Protein AF-A0A165XML0-F1 (afdb_monomer_lite)

Structure (mmCIF, N/CA/C/O backbone):
data_AF-A0A165XML0-F1
#
_entry.id   AF-A0A165XML0-F1
#
loop_
_atom_site.group_PDB
_atom_site.id
_atom_site.type_symbol
_atom_site.label_atom_id
_atom_site.label_alt_id
_atom_site.label_comp_id
_atom_site.label_asym_id
_atom_site.label_entity_id
_atom_site.label_seq_id
_atom_site.pdbx_PDB_ins_code
_atom_site.Cartn_x
_atom_site.Cartn_y
_atom_site.Cartn_z
_atom_site.occupancy
_atom_site.B_iso_or_equiv
_atom_site.auth_seq_id
_atom_site.auth_comp_id
_atom_site.auth_asym_id
_atom_site.auth_atom_id
_atom_site.pdbx_PDB_model_num
ATOM 1 N N . MET A 1 1 ? -31.083 20.680 65.113 1.00 53.28 1 MET A N 1
ATOM 2 C CA . MET A 1 1 ? -29.969 21.494 65.640 1.00 53.28 1 MET A CA 1
ATOM 3 C C . MET A 1 1 ? -28.691 20.988 64.994 1.00 53.28 1 MET A C 1
ATOM 5 O O . MET A 1 1 ? -28.499 19.780 65.003 1.00 53.28 1 MET A O 1
ATOM 9 N N . ASN A 1 2 ? -27.906 21.920 64.437 1.00 48.91 2 ASN A N 1
ATOM 10 C CA . ASN A 1 2 ? -26.605 21.783 63.751 1.00 48.91 2 ASN A CA 1
ATOM 11 C C . ASN A 1 2 ? -26.712 21.122 62.356 1.00 48.91 2 ASN A C 1
ATOM 13 O O . ASN A 1 2 ? -27.006 19.941 62.267 1.00 48.91 2 ASN A O 1
ATOM 17 N N . GLY A 1 3 ? -26.572 21.792 61.207 1.00 51.50 3 GLY A N 1
ATOM 18 C CA . GLY A 1 3 ? -25.900 23.055 60.895 1.00 51.50 3 GLY A CA 1
ATOM 19 C C . GLY A 1 3 ? -24.412 22.808 60.660 1.00 51.50 3 GLY A C 1
A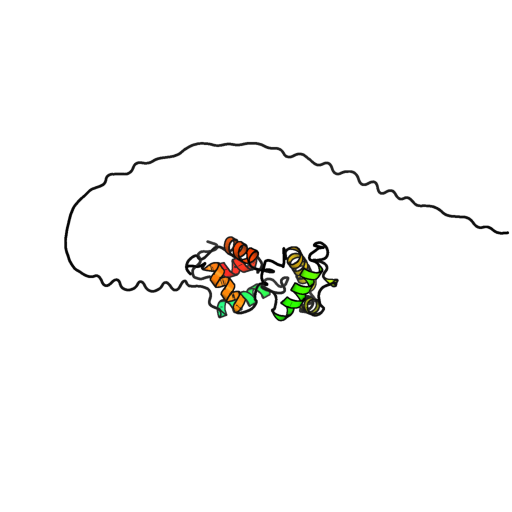TOM 20 O O . GLY A 1 3 ? -23.718 22.595 61.644 1.00 51.50 3 GLY A O 1
ATOM 21 N N . ILE A 1 4 ? -23.972 22.805 59.395 1.00 57.28 4 ILE A N 1
ATOM 22 C CA . ILE A 1 4 ? -22.659 23.270 58.911 1.00 57.28 4 ILE A CA 1
ATOM 23 C C . ILE A 1 4 ? -22.785 23.533 57.402 1.00 57.28 4 ILE A C 1
ATOM 25 O O . ILE A 1 4 ? -23.250 22.697 56.628 1.00 57.28 4 ILE A O 1
ATOM 29 N N . GLU A 1 5 ? -22.410 24.756 57.059 1.00 56.72 5 GLU A N 1
ATOM 30 C CA . GLU A 1 5 ? -22.357 25.397 55.754 1.00 56.72 5 GLU A CA 1
ATOM 31 C C . GLU A 1 5 ? -21.039 25.090 55.022 1.00 56.72 5 GLU A C 1
ATOM 33 O O . GLU A 1 5 ? -20.056 24.679 55.636 1.00 56.72 5 GLU A O 1
ATOM 38 N N . GLY A 1 6 ? -21.000 25.431 53.730 1.00 41.75 6 GLY A N 1
ATOM 39 C CA . GLY A 1 6 ? -19.778 25.894 53.067 1.00 41.75 6 GLY A CA 1
ATOM 40 C C . GLY A 1 6 ? -19.126 24.898 52.110 1.00 41.75 6 GLY A C 1
ATOM 41 O O . GLY A 1 6 ? -18.499 23.933 52.520 1.00 41.75 6 GLY A O 1
ATOM 42 N N . SER A 1 7 ? -19.151 25.181 50.810 1.00 58.00 7 SER A N 1
ATOM 43 C CA . SER A 1 7 ? -18.200 26.137 50.231 1.00 58.00 7 SER A CA 1
ATOM 44 C C . SER A 1 7 ? -18.293 26.074 48.707 1.00 58.00 7 SER A C 1
ATOM 46 O O . SER A 1 7 ? -18.013 25.047 48.090 1.00 58.00 7 SER A O 1
ATOM 48 N N . ALA A 1 8 ? -18.727 27.184 48.119 1.00 51.16 8 ALA A N 1
ATOM 49 C CA . ALA A 1 8 ? -18.668 27.453 46.695 1.00 51.16 8 ALA A CA 1
ATOM 50 C C . ALA A 1 8 ? -17.339 28.153 46.381 1.00 51.16 8 ALA A C 1
ATOM 52 O O . ALA A 1 8 ? -16.925 29.044 47.121 1.00 51.16 8 ALA A O 1
ATOM 53 N N . GLY A 1 9 ? -16.706 27.769 45.277 1.00 48.53 9 GLY A N 1
ATOM 54 C CA . GLY A 1 9 ? -15.542 28.453 44.723 1.00 48.53 9 GLY A CA 1
ATOM 55 C C . GLY A 1 9 ? -14.705 27.498 43.881 1.00 48.53 9 GLY A C 1
ATOM 56 O O . GLY A 1 9 ? -14.075 26.603 44.428 1.00 48.53 9 GLY A O 1
ATOM 57 N N . ASP A 1 10 ? -14.753 27.622 42.557 1.00 48.91 10 ASP A N 1
ATOM 58 C CA . ASP A 1 10 ? -13.766 28.443 41.846 1.00 48.91 10 ASP A CA 1
ATOM 59 C C . ASP A 1 10 ? -14.092 28.448 40.341 1.00 48.91 10 ASP A C 1
ATOM 61 O O . ASP A 1 10 ? -13.829 27.490 39.610 1.00 48.91 10 ASP A O 1
ATOM 65 N N . ASP A 1 11 ? -14.691 29.544 39.876 1.00 52.25 11 ASP A N 1
ATOM 66 C CA . ASP A 1 11 ? -14.912 29.832 38.459 1.00 52.25 11 ASP A CA 1
ATOM 67 C C . ASP A 1 11 ? -13.626 30.421 37.862 1.00 52.25 11 ASP A C 1
ATOM 69 O O . ASP A 1 11 ? -13.481 31.632 37.689 1.00 52.25 11 ASP A O 1
ATOM 73 N N . SER A 1 12 ? -12.663 29.562 37.526 1.00 61.44 12 SER A N 1
ATOM 74 C CA . SER A 1 12 ? -11.484 29.977 36.755 1.00 61.44 12 SER A CA 1
ATOM 75 C C . SER A 1 12 ? -11.800 30.018 35.258 1.00 61.44 12 SER A C 1
ATOM 77 O O . SER A 1 12 ? -11.530 29.102 34.482 1.00 61.44 12 SER A O 1
ATOM 79 N N . ASN A 1 13 ? -12.390 31.148 34.880 1.00 46.78 13 ASN A N 1
ATOM 80 C CA . ASN A 1 13 ? -12.624 31.636 33.529 1.00 46.78 13 ASN A CA 1
ATOM 81 C C . ASN A 1 13 ? -11.290 31.801 32.762 1.00 46.78 13 ASN A C 1
ATOM 83 O O . ASN A 1 13 ? -10.574 32.788 32.934 1.00 46.78 13 ASN A O 1
ATOM 87 N N . THR A 1 14 ? -10.933 30.828 31.916 1.00 60.59 14 THR A N 1
ATOM 88 C CA . THR A 1 14 ? -9.766 30.929 31.020 1.00 60.59 14 THR A CA 1
ATOM 89 C C . THR A 1 14 ? -10.160 31.679 29.751 1.00 60.59 14 THR A C 1
ATOM 91 O O . THR A 1 14 ? -10.664 31.113 28.784 1.00 60.59 14 THR A O 1
ATOM 94 N N . ASN A 1 15 ? -9.914 32.983 29.784 1.00 54.94 15 ASN A N 1
ATOM 95 C CA . ASN A 1 15 ? -9.991 33.902 28.659 1.00 54.94 15 ASN A CA 1
ATOM 96 C C . ASN A 1 15 ? -8.803 33.643 27.706 1.00 54.94 15 ASN A C 1
ATOM 98 O O . ASN A 1 15 ? -7.670 34.006 28.024 1.00 54.94 15 ASN A O 1
ATOM 102 N N . MET A 1 16 ? -9.030 32.989 26.560 1.00 55.66 16 MET A N 1
ATOM 103 C CA . MET A 1 16 ? -8.032 32.892 25.484 1.00 55.66 16 MET A CA 1
ATOM 104 C C . MET A 1 16 ? -8.286 33.993 24.440 1.00 55.66 16 MET A C 1
ATOM 106 O O . MET A 1 16 ? -9.407 34.096 23.939 1.00 55.66 16 MET A O 1
ATOM 110 N N . PRO A 1 17 ? -7.276 34.809 24.088 1.00 64.25 17 PRO A N 1
ATOM 111 C CA . PRO A 1 17 ? -7.430 35.866 23.098 1.00 64.25 17 PRO A CA 1
ATOM 112 C C . PRO A 1 17 ? -7.610 35.301 21.684 1.00 64.25 17 PRO A C 1
ATOM 114 O O . PRO A 1 17 ? -6.903 34.387 21.255 1.00 64.25 17 PRO A O 1
ATOM 117 N N . ALA A 1 18 ? -8.561 35.894 20.962 1.00 53.34 18 ALA A N 1
ATOM 118 C CA . ALA A 1 18 ? -8.815 35.676 19.547 1.00 53.34 18 ALA A CA 1
ATOM 119 C C . ALA A 1 18 ? -7.557 35.979 18.717 1.00 53.34 18 ALA A C 1
ATOM 121 O O . ALA A 1 18 ? -7.068 37.107 18.694 1.00 53.34 18 ALA A O 1
ATOM 122 N N . MET A 1 19 ? -7.043 34.962 18.026 1.00 61.16 19 MET A N 1
ATOM 123 C CA . MET A 1 19 ? -6.011 35.129 17.008 1.00 61.16 19 MET A CA 1
ATOM 124 C C . MET A 1 19 ? -6.672 35.670 15.740 1.00 61.16 19 MET A C 1
ATOM 126 O O . MET A 1 19 ? -7.482 34.996 15.108 1.00 61.16 19 MET A O 1
ATOM 130 N N . GLN A 1 20 ? -6.334 36.917 15.427 1.00 55.84 20 GLN A N 1
ATOM 131 C CA . GLN A 1 20 ? -6.665 37.627 14.198 1.00 55.84 20 GLN A CA 1
ATOM 132 C C . GLN A 1 20 ? -6.147 36.886 12.958 1.00 55.84 20 GLN A C 1
ATOM 134 O O . GLN A 1 20 ? -4.969 36.539 12.878 1.00 55.84 20 GLN A O 1
ATOM 139 N N . GLU A 1 21 ? -7.029 36.710 11.975 1.00 49.22 21 GLU A N 1
ATOM 140 C CA . GLU A 1 21 ? -6.676 36.395 10.590 1.00 49.22 21 GLU A CA 1
ATOM 141 C C . GLU A 1 21 ? -6.077 37.627 9.889 1.00 49.22 21 GLU A C 1
ATOM 143 O O . GLU A 1 21 ? -6.667 38.710 9.951 1.00 49.22 21 GLU A O 1
ATOM 148 N N . PRO A 1 22 ? -4.972 37.471 9.143 1.00 61.00 22 PRO A N 1
ATOM 149 C CA . PRO A 1 22 ? -4.644 38.368 8.046 1.00 61.00 22 PRO A CA 1
ATOM 150 C C . PRO A 1 22 ? -5.032 37.765 6.684 1.00 61.00 22 PRO A C 1
ATOM 152 O O . PRO A 1 22 ? -4.455 36.792 6.206 1.00 61.00 22 PRO A O 1
ATOM 155 N N . VAL A 1 23 ? -6.059 38.401 6.119 1.00 61.31 23 VAL A N 1
ATOM 156 C CA . VAL A 1 23 ? -6.358 38.760 4.718 1.00 61.31 23 VAL A CA 1
ATOM 157 C C . VAL A 1 23 ? -5.424 38.219 3.606 1.00 61.31 23 VAL A C 1
ATOM 159 O O . VAL A 1 23 ? -4.208 38.389 3.688 1.00 61.31 23 VAL A O 1
ATOM 162 N N . PRO A 1 24 ? -5.986 37.688 2.497 1.00 56.41 24 PRO A N 1
ATOM 163 C CA . PRO A 1 24 ? -5.246 37.364 1.276 1.00 56.41 24 PRO A CA 1
ATOM 164 C C . PRO A 1 24 ? -4.934 38.619 0.439 1.00 56.41 24 PRO A C 1
ATOM 166 O O . PRO A 1 24 ? -5.836 39.394 0.125 1.00 56.41 24 PRO A O 1
ATOM 169 N N . SER A 1 25 ? -3.674 38.777 0.021 1.00 55.94 25 SER A N 1
ATOM 170 C CA . SER A 1 25 ? -3.281 39.736 -1.021 1.00 55.94 25 SER A CA 1
ATOM 171 C C . SER A 1 25 ? -3.225 39.031 -2.373 1.00 55.94 25 SER A C 1
ATOM 173 O O . SER A 1 25 ? -2.537 38.022 -2.532 1.00 55.94 25 SER A O 1
ATOM 175 N N . ALA A 1 26 ? -3.989 39.571 -3.317 1.00 52.47 26 ALA A N 1
ATOM 176 C CA . ALA A 1 26 ? -3.952 39.261 -4.734 1.00 52.47 26 ALA A CA 1
ATOM 177 C C . ALA A 1 26 ? -3.059 40.287 -5.436 1.00 52.47 26 ALA A C 1
ATOM 179 O O . ALA A 1 26 ? -3.273 41.470 -5.220 1.00 52.47 26 ALA A O 1
ATOM 180 N N . ASP A 1 27 ? -2.143 39.813 -6.277 1.00 58.84 27 ASP A N 1
ATOM 181 C CA . ASP A 1 27 ? -1.498 40.525 -7.389 1.00 58.84 27 ASP A CA 1
ATOM 182 C C . ASP A 1 27 ? -1.129 39.399 -8.379 1.00 58.84 27 ASP A C 1
ATOM 184 O O . ASP A 1 27 ? -0.438 38.447 -8.017 1.00 58.84 27 ASP A O 1
ATOM 188 N N . ASP A 1 28 ? -1.862 39.199 -9.473 1.00 44.62 28 ASP A N 1
ATOM 189 C CA . ASP A 1 28 ? -1.795 39.948 -10.735 1.00 44.62 28 ASP A CA 1
ATOM 190 C C . ASP A 1 28 ? -0.380 39.980 -11.327 1.00 44.62 28 ASP A C 1
ATOM 192 O O . ASP A 1 28 ? 0.431 40.829 -10.987 1.00 44.62 28 ASP A O 1
ATOM 196 N N . GLU A 1 29 ? -0.098 39.061 -12.256 1.00 52.22 29 GLU A N 1
ATOM 197 C CA . GLU A 1 29 ? 0.669 39.443 -13.440 1.00 52.22 29 GLU A CA 1
ATOM 198 C C .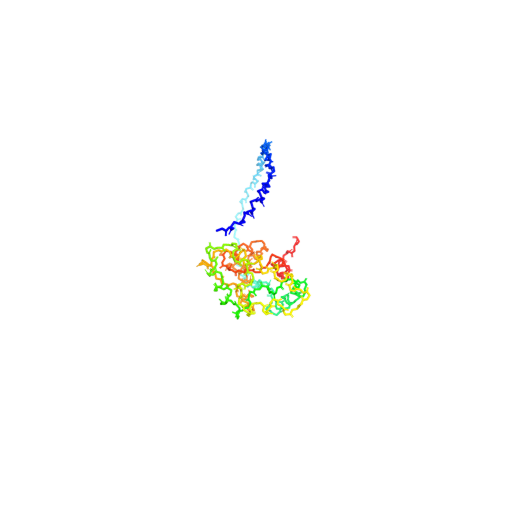 GLU A 1 29 ? 0.305 38.546 -14.626 1.00 52.22 29 GLU A C 1
ATOM 200 O O . GLU A 1 29 ? 0.636 37.361 -14.722 1.00 52.22 29 GLU A O 1
ATOM 205 N N . THR A 1 30 ? -0.445 39.158 -15.534 1.00 48.47 30 THR A N 1
ATOM 206 C CA . THR A 1 30 ? -0.752 38.666 -16.868 1.00 48.47 30 THR A CA 1
ATOM 207 C C . THR A 1 30 ? 0.417 39.020 -17.782 1.00 48.47 30 THR A C 1
ATOM 209 O O . THR A 1 30 ? 0.665 40.199 -18.016 1.00 48.47 30 THR A O 1
ATOM 212 N N . VAL A 1 31 ? 1.086 38.027 -18.376 1.00 52.47 31 VAL A N 1
ATOM 213 C CA . VAL A 1 31 ? 1.980 38.252 -19.525 1.00 52.47 31 VAL A CA 1
ATOM 214 C C . VAL A 1 31 ? 1.508 37.411 -20.711 1.00 52.47 31 VAL A C 1
ATOM 216 O O . VAL A 1 31 ? 1.655 36.192 -20.763 1.00 52.47 31 VAL A O 1
ATOM 219 N N . LEU A 1 32 ? 0.885 38.125 -21.649 1.00 49.38 32 LEU A N 1
ATOM 220 C CA . LEU A 1 32 ? 0.674 37.768 -23.053 1.00 49.38 32 LEU A CA 1
ATOM 221 C C . LEU A 1 32 ? 2.015 37.755 -23.819 1.00 49.38 32 LEU A C 1
ATOM 223 O O . LEU A 1 32 ? 3.004 38.278 -23.319 1.00 49.38 32 LEU A O 1
ATOM 227 N N . VAL A 1 33 ? 1.966 37.321 -25.092 1.00 45.53 33 VAL A N 1
ATOM 228 C CA . VAL A 1 33 ? 2.984 37.472 -26.171 1.00 45.53 33 VAL A CA 1
ATOM 229 C C . VAL A 1 33 ? 3.910 36.244 -26.311 1.00 45.53 33 VAL A C 1
ATOM 231 O O . VAL A 1 33 ? 4.555 35.844 -25.359 1.00 45.53 33 VAL A O 1
ATOM 234 N N . ALA A 1 34 ? 4.077 35.563 -27.450 1.00 47.16 34 ALA A N 1
ATOM 235 C CA . ALA A 1 34 ? 3.547 35.665 -28.809 1.00 47.16 34 ALA A CA 1
ATOM 236 C C . ALA A 1 34 ? 3.677 34.294 -29.503 1.00 47.16 34 ALA A C 1
ATOM 238 O O . ALA A 1 34 ? 4.600 33.524 -29.238 1.00 47.16 34 ALA A O 1
ATOM 239 N N . ALA A 1 35 ? 2.770 34.030 -30.443 1.00 51.56 35 ALA A N 1
ATOM 240 C CA . ALA A 1 35 ? 2.891 32.952 -31.409 1.00 51.56 35 ALA A CA 1
ATOM 241 C C . ALA A 1 35 ? 3.982 33.284 -32.440 1.00 51.56 35 ALA A C 1
ATOM 243 O O . ALA A 1 35 ? 3.908 34.313 -33.112 1.00 51.56 35 ALA A O 1
ATOM 244 N N . HIS A 1 36 ? 4.950 32.386 -32.609 1.00 50.16 36 HIS A N 1
ATOM 245 C CA . HIS A 1 36 ? 5.829 32.377 -33.773 1.00 50.16 36 HIS A CA 1
ATOM 246 C C . HIS A 1 36 ? 5.433 31.233 -34.706 1.00 50.16 36 HIS A C 1
ATOM 248 O O . HIS A 1 36 ? 5.774 30.072 -34.501 1.00 50.16 36 HIS A O 1
ATOM 254 N N . THR A 1 37 ? 4.687 31.598 -35.744 1.00 51.22 37 THR A N 1
ATOM 255 C CA . THR A 1 37 ? 4.523 30.843 -36.986 1.00 51.22 37 THR A CA 1
ATOM 256 C C . THR A 1 37 ? 5.814 30.936 -37.794 1.00 51.22 37 THR A C 1
ATOM 258 O O . THR A 1 37 ? 6.237 32.038 -38.146 1.00 51.22 37 THR A O 1
ATOM 261 N N . THR A 1 38 ? 6.407 29.797 -38.142 1.00 54.25 38 THR A N 1
ATOM 262 C CA . THR A 1 38 ? 7.458 29.705 -39.166 1.00 54.25 38 THR A CA 1
ATOM 263 C C . THR A 1 38 ? 6.990 28.820 -40.328 1.00 54.25 38 THR A C 1
ATOM 265 O O . THR A 1 38 ? 6.287 27.833 -40.104 1.00 54.25 38 THR A O 1
ATOM 268 N N . PRO A 1 39 ? 7.316 29.202 -41.577 1.00 63.34 39 PRO A N 1
ATOM 269 C CA . PRO A 1 39 ? 6.680 28.687 -42.784 1.00 63.34 39 PRO A CA 1
ATOM 270 C C . PRO A 1 39 ? 7.210 27.325 -43.243 1.00 63.34 39 PRO A C 1
ATOM 272 O O . PRO A 1 39 ? 8.409 27.055 -43.237 1.00 63.34 39 PRO A O 1
ATOM 275 N N . THR A 1 40 ? 6.271 26.520 -43.735 1.00 53.53 40 THR A N 1
ATOM 276 C CA . THR A 1 40 ? 6.438 25.293 -44.518 1.00 53.53 40 THR A CA 1
ATOM 277 C C . THR A 1 40 ? 7.215 25.543 -45.819 1.00 53.53 40 THR A C 1
ATOM 279 O O . THR A 1 40 ? 6.737 26.313 -46.656 1.00 53.53 40 THR A O 1
ATOM 282 N N . PRO A 1 41 ? 8.343 24.858 -46.077 1.00 63.28 41 PRO A N 1
ATOM 283 C CA . PRO A 1 41 ? 8.894 24.780 -47.420 1.00 63.28 41 PRO A CA 1
ATOM 284 C C . PRO A 1 41 ? 8.299 23.608 -48.221 1.00 63.28 41 PRO A C 1
ATOM 286 O O . PRO A 1 41 ? 8.366 22.445 -47.836 1.00 63.28 41 PRO A O 1
ATOM 289 N N . ALA A 1 42 ? 7.702 24.006 -49.344 1.00 53.25 42 ALA A N 1
ATOM 290 C CA . ALA A 1 42 ? 7.592 23.367 -50.654 1.00 53.25 42 ALA A CA 1
ATOM 291 C C . ALA A 1 42 ? 7.722 21.834 -50.785 1.00 53.25 42 ALA A C 1
ATOM 293 O O . ALA A 1 42 ? 8.794 21.239 -50.713 1.00 53.25 42 ALA A O 1
ATOM 294 N N . ILE A 1 43 ? 6.589 21.263 -51.188 1.00 50.09 43 ILE A N 1
ATOM 295 C CA . ILE A 1 43 ? 6.412 19.993 -51.891 1.00 50.09 43 ILE A CA 1
ATOM 296 C C . ILE A 1 43 ? 7.272 19.967 -53.170 1.00 50.09 43 ILE A C 1
ATOM 298 O O . ILE A 1 43 ? 7.094 20.812 -54.047 1.00 50.09 43 ILE A O 1
ATOM 302 N N . GLN A 1 44 ? 8.137 18.959 -53.317 1.00 57.31 44 GLN A N 1
ATOM 303 C CA . GLN A 1 44 ? 8.615 18.507 -54.626 1.00 57.31 44 GLN A CA 1
ATOM 304 C C . GLN A 1 44 ? 8.036 17.125 -54.927 1.00 57.31 44 GLN A C 1
ATOM 306 O O . GLN A 1 44 ? 8.272 16.151 -54.215 1.00 57.31 44 GLN A O 1
ATOM 311 N N . VAL A 1 45 ? 7.248 17.081 -55.998 1.00 52.41 45 VAL A N 1
ATOM 312 C CA . VAL A 1 45 ? 6.721 15.877 -56.636 1.00 52.41 45 VAL A CA 1
ATOM 313 C C . VAL A 1 45 ? 7.772 15.370 -57.619 1.00 52.41 45 VAL A C 1
ATOM 315 O O . VAL A 1 45 ? 8.099 16.074 -58.572 1.00 52.41 45 VAL A O 1
ATOM 318 N N . VAL A 1 46 ? 8.247 14.138 -57.434 1.00 57.97 46 VAL A N 1
ATOM 319 C CA . VAL A 1 46 ? 8.869 13.336 -58.497 1.00 57.97 46 VAL A CA 1
ATOM 320 C C . VAL A 1 46 ? 8.273 11.926 -58.433 1.00 57.97 46 VAL A C 1
ATOM 322 O O . VAL A 1 46 ? 8.281 11.277 -57.390 1.00 57.97 46 VAL A O 1
ATOM 325 N N . ALA A 1 47 ? 7.692 11.500 -59.552 1.00 53.81 47 ALA A N 1
ATOM 326 C CA . ALA A 1 47 ? 7.113 10.180 -59.816 1.00 53.81 47 ALA A CA 1
ATOM 327 C C . ALA A 1 47 ? 8.175 9.246 -60.478 1.00 53.81 47 ALA A C 1
ATOM 329 O O . ALA A 1 47 ? 9.300 9.689 -60.687 1.00 53.81 47 ALA A O 1
ATOM 330 N N . PRO A 1 48 ? 7.853 8.029 -60.965 1.00 54.22 48 PRO A N 1
ATOM 331 C CA . PRO A 1 48 ? 7.471 6.839 -60.202 1.00 54.22 48 PRO A CA 1
ATOM 332 C C . PRO A 1 48 ? 8.248 5.548 -60.630 1.00 54.22 48 PRO A C 1
ATOM 334 O O . PRO A 1 48 ? 8.932 5.523 -61.645 1.00 54.22 48 PRO A O 1
ATOM 337 N N . ILE A 1 49 ? 8.010 4.452 -59.888 1.00 53.69 49 ILE A N 1
ATOM 338 C CA . ILE A 1 49 ? 8.163 3.005 -60.217 1.00 53.69 49 ILE A CA 1
ATOM 339 C C . ILE A 1 49 ? 9.577 2.396 -60.352 1.00 53.69 49 ILE A C 1
ATOM 341 O O . ILE A 1 49 ? 10.230 2.495 -61.384 1.00 53.69 49 ILE A O 1
ATOM 345 N N . ALA A 1 50 ? 9.914 1.539 -59.381 1.00 51.56 50 ALA A N 1
ATOM 346 C CA . ALA A 1 50 ? 10.608 0.269 -59.620 1.00 51.56 50 ALA A CA 1
ATOM 347 C C . ALA A 1 50 ? 9.937 -0.833 -58.766 1.00 51.56 50 ALA A C 1
ATOM 349 O O . ALA A 1 50 ? 9.625 -0.571 -57.600 1.00 51.56 50 ALA A O 1
ATOM 350 N N . PRO A 1 51 ? 9.651 -2.031 -59.312 1.00 54.84 51 PRO A N 1
ATOM 351 C CA . PRO A 1 51 ? 9.040 -3.117 -58.562 1.00 54.84 51 PRO A CA 1
ATOM 352 C C . PRO A 1 51 ? 10.087 -4.037 -57.922 1.00 54.84 51 PRO A C 1
ATOM 354 O O . PRO A 1 51 ? 11.158 -4.261 -58.474 1.00 54.84 51 PRO A O 1
ATOM 357 N N . ALA A 1 52 ? 9.651 -4.651 -56.822 1.00 51.47 52 ALA A N 1
ATOM 358 C CA . ALA A 1 52 ? 10.102 -5.936 -56.303 1.00 51.47 52 ALA A CA 1
ATOM 359 C C . ALA A 1 52 ? 11.551 -6.026 -55.812 1.00 51.47 52 ALA A C 1
ATOM 361 O O . ALA A 1 52 ? 12.411 -6.514 -56.525 1.00 51.47 52 ALA A O 1
ATOM 362 N N . GLU A 1 53 ? 11.737 -5.777 -54.516 1.00 49.88 53 GLU A N 1
ATOM 363 C CA . GLU A 1 53 ? 12.251 -6.823 -53.629 1.00 49.88 53 GLU A CA 1
ATOM 364 C C . GLU A 1 53 ? 11.421 -6.776 -52.346 1.00 49.88 53 GLU A C 1
ATOM 366 O O . GLU A 1 53 ? 11.366 -5.764 -51.644 1.00 49.88 53 GLU A O 1
ATOM 371 N N . ALA A 1 54 ? 10.683 -7.855 -52.086 1.00 54.78 54 ALA A N 1
ATOM 372 C CA . ALA A 1 54 ? 10.013 -8.068 -50.819 1.00 54.78 54 ALA A CA 1
ATOM 373 C C . ALA A 1 54 ? 11.097 -8.238 -49.751 1.00 54.78 54 ALA A C 1
ATOM 375 O O . ALA A 1 54 ? 11.508 -9.355 -49.444 1.00 54.78 54 ALA A O 1
ATOM 376 N N . SER A 1 55 ? 11.578 -7.117 -49.211 1.00 52.12 55 SER A N 1
ATOM 377 C CA . SER A 1 55 ? 12.269 -7.093 -47.931 1.00 52.12 55 SER A CA 1
ATOM 378 C C . SER A 1 55 ? 11.323 -7.734 -46.939 1.00 52.12 55 SER A C 1
ATOM 380 O O . SER A 1 55 ? 10.320 -7.138 -46.538 1.00 52.12 55 SER A O 1
ATOM 382 N N . ALA A 1 56 ? 11.614 -8.994 -46.624 1.00 52.84 56 ALA A N 1
ATOM 383 C CA . ALA A 1 56 ? 11.028 -9.697 -45.512 1.00 52.84 56 ALA A CA 1
ATOM 384 C C . ALA A 1 56 ? 11.119 -8.745 -44.324 1.00 52.84 56 ALA A C 1
ATOM 386 O O . ALA A 1 56 ? 12.210 -8.429 -43.847 1.00 52.84 56 ALA A O 1
ATOM 387 N N . VAL A 1 57 ? 9.966 -8.221 -43.915 1.00 49.47 57 VAL A N 1
ATOM 388 C CA . VAL A 1 57 ? 9.825 -7.512 -42.656 1.00 49.47 57 VAL A CA 1
ATOM 389 C C . VAL A 1 57 ? 10.116 -8.574 -41.616 1.00 49.47 57 VAL A C 1
ATOM 391 O O . VAL A 1 57 ? 9.245 -9.359 -41.245 1.00 49.47 57 VAL A O 1
ATOM 394 N N . THR A 1 58 ? 11.384 -8.674 -41.227 1.00 53.38 58 THR A N 1
ATOM 395 C CA . THR A 1 58 ? 11.797 -9.404 -40.042 1.00 53.38 58 THR A CA 1
ATOM 396 C C . THR A 1 58 ? 10.863 -8.907 -38.947 1.00 53.38 58 THR A C 1
ATOM 398 O O . THR A 1 58 ? 10.798 -7.688 -38.757 1.00 53.38 58 THR A O 1
ATOM 401 N N . PRO A 1 59 ? 10.074 -9.771 -38.284 1.00 49.19 59 PRO A N 1
ATOM 402 C CA . PRO A 1 59 ? 9.253 -9.318 -37.182 1.00 49.19 59 PRO A CA 1
ATOM 403 C C . PRO A 1 59 ? 10.212 -8.682 -36.186 1.00 49.19 59 PRO A C 1
ATOM 405 O O . PRO A 1 59 ? 11.069 -9.367 -35.624 1.00 49.19 59 PRO A O 1
ATOM 408 N N . THR A 1 60 ? 10.122 -7.353 -36.072 1.00 47.59 60 THR A N 1
ATOM 409 C CA . THR A 1 60 ? 10.795 -6.548 -35.065 1.00 47.59 60 THR A CA 1
ATOM 410 C C . THR A 1 60 ? 10.702 -7.339 -33.784 1.00 47.59 60 THR A C 1
ATOM 412 O O . THR A 1 60 ? 9.589 -7.617 -33.327 1.00 47.59 60 THR A O 1
ATOM 415 N N . ALA A 1 61 ? 11.860 -7.788 -33.292 1.00 47.06 61 ALA A N 1
ATOM 416 C CA . ALA A 1 61 ? 11.976 -8.506 -32.041 1.00 47.06 61 ALA A CA 1
ATOM 417 C C . ALA A 1 61 ? 11.034 -7.822 -31.058 1.00 47.06 61 ALA A C 1
ATOM 419 O O . ALA A 1 61 ? 11.164 -6.610 -30.859 1.00 47.06 61 ALA A O 1
ATOM 420 N N . MET A 1 62 ? 10.034 -8.564 -30.562 1.00 45.66 62 MET A N 1
ATOM 421 C CA . MET A 1 62 ? 9.158 -8.104 -29.493 1.00 45.66 62 MET A CA 1
ATOM 422 C C . MET A 1 62 ? 10.076 -7.425 -28.489 1.00 45.66 62 MET A C 1
ATOM 424 O O . MET A 1 62 ? 10.877 -8.103 -27.844 1.00 45.66 62 MET A O 1
ATOM 428 N N . GLN A 1 63 ? 10.017 -6.094 -28.410 1.00 51.03 63 GLN A N 1
ATOM 429 C CA . GLN A 1 63 ? 10.545 -5.394 -27.261 1.00 51.03 63 GLN A CA 1
ATOM 430 C C . GLN A 1 63 ? 9.660 -5.892 -26.135 1.00 51.03 63 GLN A C 1
ATOM 432 O O . GLN A 1 63 ? 8.550 -5.409 -25.930 1.00 51.03 63 GLN A O 1
ATOM 437 N N . VAL A 1 64 ? 10.098 -6.978 -25.502 1.00 56.88 64 VAL A N 1
ATOM 438 C CA . VAL A 1 64 ? 9.577 -7.402 -24.221 1.00 56.88 64 VAL A CA 1
ATOM 439 C C . VAL A 1 64 ? 9.791 -6.170 -23.369 1.00 56.88 64 VAL A C 1
ATOM 441 O O . VAL A 1 64 ? 10.939 -5.813 -23.121 1.00 56.88 64 VAL A O 1
ATOM 444 N N . ALA A 1 65 ? 8.713 -5.447 -23.064 1.00 65.25 65 ALA A N 1
ATOM 445 C CA . ALA A 1 65 ? 8.776 -4.292 -22.189 1.00 65.25 65 ALA A CA 1
ATOM 446 C C . ALA A 1 65 ? 9.442 -4.784 -20.904 1.00 65.25 65 ALA A C 1
ATOM 448 O O . ALA A 1 65 ? 8.863 -5.586 -20.165 1.00 65.25 65 ALA A O 1
ATOM 449 N N . LEU A 1 66 ? 10.718 -4.432 -20.737 1.00 84.38 66 LEU A N 1
ATOM 450 C CA . LEU A 1 66 ? 11.541 -4.960 -19.666 1.00 84.38 66 LEU A CA 1
ATOM 451 C C . LEU A 1 66 ? 11.029 -4.307 -18.388 1.00 84.38 66 LEU A C 1
ATOM 453 O O . LEU A 1 66 ? 11.222 -3.115 -18.151 1.00 84.38 66 LEU A O 1
ATOM 457 N N . VAL A 1 67 ? 10.332 -5.101 -17.588 1.00 88.06 67 VAL A N 1
ATOM 458 C CA . VAL A 1 67 ? 9.900 -4.734 -16.245 1.00 88.06 67 VAL A CA 1
ATOM 459 C C . VAL A 1 67 ? 10.659 -5.593 -15.254 1.00 88.06 67 VAL A C 1
ATOM 461 O O . VAL A 1 67 ? 11.085 -6.701 -15.582 1.00 88.06 67 VAL A O 1
ATOM 464 N N . LEU A 1 68 ? 10.812 -5.049 -14.049 1.00 90.62 68 LEU A N 1
ATOM 465 C CA . LEU A 1 68 ? 11.327 -5.747 -12.882 1.00 90.62 68 LEU A CA 1
ATOM 466 C C . LEU A 1 68 ? 10.717 -7.151 -12.793 1.00 90.62 68 LEU A C 1
ATOM 468 O O . LEU A 1 68 ? 9.497 -7.285 -12.835 1.00 90.62 68 LEU A O 1
ATOM 472 N N . LEU A 1 69 ? 11.542 -8.185 -12.669 1.00 93.50 69 LEU A N 1
ATOM 473 C CA . LEU A 1 69 ? 11.089 -9.558 -12.477 1.00 93.50 69 LEU A CA 1
ATOM 474 C C . LEU A 1 69 ? 10.505 -9.741 -11.067 1.00 93.50 69 LEU A C 1
ATOM 476 O O . LEU A 1 69 ? 10.815 -8.996 -10.136 1.00 93.50 69 LEU A O 1
ATOM 480 N N . LEU A 1 70 ? 9.690 -10.784 -10.871 1.00 94.62 70 LEU A N 1
ATOM 481 C CA . LEU A 1 70 ? 9.052 -11.056 -9.574 1.00 94.62 70 LEU A CA 1
ATOM 482 C C . LEU A 1 70 ? 10.071 -11.237 -8.433 1.00 94.62 70 LEU A C 1
ATOM 484 O O . LEU A 1 70 ? 9.852 -10.748 -7.326 1.00 94.62 70 LEU A O 1
ATOM 488 N N . GLU A 1 71 ? 11.193 -11.913 -8.684 1.00 96.31 71 GLU A N 1
ATOM 489 C CA . GLU A 1 71 ? 12.215 -12.112 -7.649 1.00 96.31 71 GLU A CA 1
ATOM 490 C C . GLU A 1 71 ? 12.945 -10.808 -7.303 1.00 96.31 71 GLU A C 1
ATOM 492 O O . GLU A 1 71 ? 13.182 -10.510 -6.131 1.00 96.31 71 GLU A O 1
ATOM 497 N N . GLU A 1 72 ? 13.209 -9.970 -8.305 1.00 95.69 72 GLU A N 1
ATOM 498 C CA . GLU A 1 72 ? 13.786 -8.639 -8.107 1.00 95.69 72 GLU A CA 1
ATOM 499 C C . GLU A 1 72 ? 12.820 -7.740 -7.321 1.00 95.69 72 GLU A C 1
ATOM 501 O O . GLU A 1 72 ? 13.236 -7.031 -6.407 1.00 95.69 72 GLU A O 1
ATOM 506 N N . HIS A 1 73 ? 11.512 -7.839 -7.583 1.00 96.19 73 HIS A N 1
ATOM 507 C CA . HIS A 1 73 ? 10.480 -7.174 -6.788 1.00 96.19 73 HIS A CA 1
ATOM 508 C C . HIS A 1 73 ? 10.496 -7.614 -5.319 1.00 96.19 73 HIS A C 1
ATOM 510 O O . HIS A 1 73 ? 10.456 -6.767 -4.424 1.00 96.19 73 HIS A O 1
ATOM 516 N N . ARG A 1 74 ? 10.593 -8.919 -5.044 1.00 97.00 74 ARG A N 1
ATOM 517 C CA . ARG A 1 74 ? 10.676 -9.437 -3.667 1.00 97.00 74 ARG A CA 1
ATOM 518 C C . ARG A 1 74 ? 11.936 -8.958 -2.958 1.00 97.00 74 ARG A C 1
ATOM 520 O O . ARG A 1 74 ? 11.883 -8.617 -1.775 1.00 97.00 74 ARG A O 1
ATOM 527 N N . GLN A 1 75 ? 13.070 -8.929 -3.655 1.00 97.25 75 GLN A N 1
ATOM 528 C CA . GLN A 1 75 ? 14.306 -8.386 -3.103 1.00 97.25 75 GLN A CA 1
ATOM 529 C C . GLN A 1 75 ? 14.171 -6.886 -2.818 1.00 97.25 75 GLN A C 1
ATOM 531 O O . GLN A 1 75 ? 14.513 -6.451 -1.720 1.00 97.25 75 GLN A O 1
ATOM 536 N N . LEU A 1 76 ? 13.592 -6.117 -3.743 1.00 96.69 76 LEU A N 1
ATOM 537 C CA . LEU A 1 76 ? 13.329 -4.690 -3.569 1.00 96.69 76 LEU A CA 1
ATOM 538 C C . LEU A 1 76 ? 12.428 -4.418 -2.363 1.00 96.69 76 LEU A C 1
ATOM 540 O O . LEU A 1 76 ? 12.742 -3.547 -1.559 1.00 96.69 76 LEU A O 1
ATOM 544 N N . MET A 1 77 ? 11.342 -5.178 -2.185 1.00 96.75 77 MET A N 1
ATOM 545 C CA . MET A 1 77 ? 10.471 -5.041 -1.012 1.00 96.75 77 MET A CA 1
ATOM 546 C C . MET A 1 77 ? 11.225 -5.278 0.297 1.00 96.75 77 MET A C 1
ATOM 548 O O . MET A 1 77 ? 11.045 -4.518 1.247 1.00 96.75 77 MET A O 1
ATOM 552 N N . ARG A 1 78 ? 12.064 -6.321 0.353 1.00 96.38 78 ARG A N 1
ATOM 553 C CA . ARG A 1 78 ? 12.865 -6.639 1.543 1.00 96.38 78 ARG A CA 1
ATOM 554 C C . ARG A 1 78 ? 13.858 -5.528 1.863 1.00 96.38 78 ARG A C 1
ATOM 556 O O . ARG A 1 78 ? 13.885 -5.071 3.001 1.00 96.38 78 ARG A O 1
ATOM 563 N N . THR A 1 79 ? 14.625 -5.079 0.870 1.00 97.19 79 THR A N 1
ATOM 564 C CA . THR A 1 79 ? 15.585 -3.980 1.032 1.00 97.19 79 THR A CA 1
ATOM 565 C C . THR A 1 79 ? 14.871 -2.703 1.470 1.00 97.19 79 THR A C 1
ATOM 567 O O . THR A 1 79 ? 15.229 -2.110 2.480 1.00 97.19 79 THR A O 1
ATOM 570 N N . TRP A 1 80 ? 13.777 -2.339 0.798 1.00 96.94 80 TRP A N 1
ATOM 571 C CA . TRP A 1 80 ? 13.028 -1.131 1.126 1.00 96.94 80 TRP A CA 1
ATOM 572 C C . TRP A 1 80 ? 12.464 -1.158 2.552 1.00 96.94 80 TRP A C 1
ATOM 574 O O . TRP A 1 80 ? 12.542 -0.155 3.256 1.00 96.94 80 TRP A O 1
ATOM 584 N N . LEU A 1 81 ? 11.926 -2.291 3.017 1.00 95.06 81 LEU A N 1
ATOM 585 C CA . LEU A 1 81 ? 11.442 -2.420 4.397 1.00 95.06 81 LEU A CA 1
ATOM 586 C C . LEU A 1 81 ? 12.575 -2.355 5.429 1.00 95.06 81 LEU A C 1
ATOM 588 O O . LEU A 1 81 ? 12.358 -1.827 6.520 1.00 95.06 81 LEU A O 1
ATOM 592 N N . ALA A 1 82 ? 13.768 -2.856 5.094 1.00 94.69 82 ALA A N 1
ATOM 593 C CA . ALA A 1 82 ? 14.948 -2.718 5.944 1.00 94.69 82 ALA A CA 1
ATOM 594 C C . ALA A 1 82 ? 15.376 -1.245 6.079 1.00 94.69 82 ALA A C 1
ATOM 596 O O . ALA A 1 82 ? 15.687 -0.802 7.184 1.00 94.69 82 ALA A O 1
ATOM 597 N N . ASP A 1 83 ? 15.293 -0.478 4.990 1.00 95.94 83 ASP A N 1
ATOM 598 C CA . ASP A 1 83 ? 15.618 0.954 4.969 1.00 95.94 83 ASP A CA 1
ATOM 599 C C . ASP A 1 83 ? 14.527 1.830 5.621 1.00 95.94 83 ASP A C 1
ATOM 601 O O . ASP A 1 83 ? 14.783 2.963 6.030 1.00 95.94 83 ASP A O 1
ATOM 605 N N . HIS A 1 84 ? 13.301 1.310 5.756 1.00 95.19 84 HIS A N 1
ATOM 606 C CA . HIS A 1 84 ? 12.139 2.034 6.286 1.00 95.19 84 HIS A CA 1
ATOM 607 C C . HIS A 1 84 ? 11.491 1.307 7.476 1.00 95.19 84 HIS A C 1
ATOM 609 O O . HIS A 1 84 ? 10.297 0.995 7.435 1.00 95.19 84 HIS A O 1
ATOM 615 N N . PRO A 1 85 ? 12.202 1.100 8.599 1.00 94.19 85 PRO A N 1
ATOM 616 C CA . PRO A 1 85 ? 11.705 0.274 9.704 1.00 94.19 85 PRO A CA 1
ATOM 617 C C . PRO A 1 85 ? 10.445 0.837 10.393 1.00 94.19 85 PRO A C 1
ATOM 619 O O . PRO A 1 85 ? 9.670 0.101 11.012 1.00 94.19 85 PRO A O 1
ATOM 622 N N . ALA A 1 86 ? 10.187 2.144 10.263 1.00 92.56 86 ALA A N 1
ATOM 623 C CA . ALA A 1 86 ? 8.961 2.783 10.748 1.00 92.56 86 ALA A CA 1
ATOM 624 C C . ALA A 1 86 ? 7.695 2.361 9.972 1.00 92.56 86 ALA A C 1
ATOM 626 O O . ALA A 1 86 ? 6.583 2.639 10.421 1.00 92.56 86 ALA A O 1
ATOM 627 N N . VAL A 1 87 ? 7.844 1.705 8.821 1.00 93.50 87 VAL A N 1
ATOM 628 C CA . VAL A 1 87 ? 6.755 1.156 8.013 1.00 93.50 87 VAL A CA 1
ATOM 629 C C . VAL A 1 87 ? 6.642 -0.338 8.309 1.00 93.50 87 VAL A C 1
ATOM 631 O O . VAL A 1 87 ? 7.616 -1.071 8.183 1.00 93.50 87 VAL A O 1
ATOM 634 N N . ALA A 1 88 ? 5.463 -0.810 8.723 1.00 91.00 88 ALA A N 1
ATOM 635 C CA . ALA A 1 88 ? 5.297 -2.231 9.051 1.00 91.00 88 ALA A CA 1
ATOM 636 C C . ALA A 1 88 ? 5.175 -3.112 7.796 1.00 91.00 88 ALA A C 1
ATOM 638 O O . ALA A 1 88 ? 5.585 -4.268 7.813 1.00 91.00 88 ALA A O 1
ATOM 639 N N . TRP A 1 89 ? 4.616 -2.569 6.710 1.00 93.56 89 TRP A N 1
ATOM 640 C CA . TRP A 1 89 ? 4.451 -3.276 5.443 1.00 93.56 89 TRP A CA 1
ATOM 641 C C . TRP A 1 89 ? 4.313 -2.317 4.257 1.00 93.56 89 TRP A C 1
ATOM 643 O O . TRP A 1 89 ? 3.871 -1.177 4.408 1.00 93.56 89 TRP A O 1
ATOM 653 N N . VAL A 1 90 ? 4.638 -2.807 3.058 1.00 95.56 90 VAL A N 1
ATOM 654 C CA . VAL A 1 90 ? 4.395 -2.104 1.785 1.00 95.56 90 VAL A CA 1
ATOM 655 C C . VAL A 1 90 ? 2.906 -2.134 1.422 1.00 95.56 90 VAL A C 1
ATOM 657 O O . VAL A 1 90 ? 2.334 -1.105 1.073 1.00 95.56 90 VAL A O 1
ATOM 660 N N . ALA A 1 91 ? 2.274 -3.301 1.560 1.00 95.31 91 ALA A N 1
ATOM 661 C CA . ALA A 1 91 ? 0.835 -3.522 1.430 1.00 95.31 91 ALA A CA 1
ATOM 662 C C . ALA A 1 91 ? 0.343 -4.379 2.612 1.00 95.31 91 ALA A C 1
ATOM 664 O O . ALA A 1 91 ? 1.139 -5.160 3.143 1.00 95.31 91 ALA A O 1
ATOM 665 N N . PRO A 1 92 ? -0.913 -4.219 3.073 1.00 93.25 92 PRO A N 1
ATOM 666 C CA . PRO A 1 92 ? -1.413 -4.938 4.242 1.00 93.25 92 PRO A CA 1
ATOM 667 C C . PRO A 1 92 ? -1.308 -6.457 4.083 1.00 93.25 92 PRO A C 1
ATOM 669 O O . PRO A 1 92 ? -1.784 -6.979 3.076 1.00 93.25 92 PRO A O 1
ATOM 672 N N . PRO A 1 93 ? -0.757 -7.185 5.073 1.00 94.56 93 PRO A N 1
ATOM 673 C CA . PRO A 1 93 ? -0.764 -8.639 5.048 1.00 94.56 93 PRO A CA 1
ATOM 674 C C . PRO A 1 93 ? -2.192 -9.166 4.930 1.00 94.56 93 PRO A C 1
ATOM 676 O O . PRO A 1 93 ? -3.054 -8.774 5.721 1.00 94.56 93 PRO A O 1
ATOM 679 N N . ARG A 1 94 ? -2.433 -10.116 4.022 1.00 93.69 94 ARG A N 1
ATOM 680 C CA . ARG A 1 94 ? -3.772 -10.663 3.733 1.00 93.69 94 ARG A CA 1
ATOM 681 C C . ARG A 1 94 ? -4.529 -11.111 4.982 1.00 93.69 94 ARG A C 1
ATOM 683 O O . ARG A 1 94 ? -5.728 -10.883 5.108 1.00 93.69 94 ARG A O 1
ATOM 690 N N . LYS A 1 95 ? -3.810 -11.701 5.941 1.00 94.94 95 LYS A N 1
ATOM 691 C CA . LYS A 1 95 ? -4.358 -12.165 7.226 1.00 94.94 95 LYS A CA 1
ATOM 692 C C . LYS A 1 95 ? -4.887 -11.043 8.133 1.00 94.94 95 LYS A C 1
ATOM 694 O O . LYS A 1 95 ? -5.670 -11.328 9.026 1.00 94.94 95 LYS A O 1
ATOM 699 N N . LEU A 1 96 ? -4.452 -9.796 7.933 1.00 95.75 96 LEU A N 1
ATOM 700 C CA . LEU A 1 96 ? -4.879 -8.620 8.704 1.00 95.75 96 LEU A CA 1
ATOM 701 C C . LEU A 1 96 ? -5.954 -7.797 7.977 1.00 95.75 96 LEU A C 1
ATOM 703 O O . LEU A 1 96 ? -6.548 -6.901 8.575 1.00 95.75 96 LEU A O 1
ATOM 707 N N . THR A 1 97 ? -6.214 -8.079 6.698 1.00 94.62 97 THR A N 1
ATOM 708 C CA . THR A 1 97 ? -7.139 -7.303 5.862 1.00 94.62 97 THR A CA 1
ATOM 709 C C . THR A 1 97 ? -8.559 -7.278 6.422 1.00 94.62 97 THR A C 1
ATOM 711 O O . THR A 1 97 ? -9.170 -6.213 6.466 1.00 94.62 97 THR A O 1
ATOM 714 N N . ALA A 1 98 ? -9.074 -8.416 6.900 1.00 94.88 98 ALA A N 1
ATOM 715 C CA . ALA A 1 98 ? -10.417 -8.491 7.477 1.00 94.88 98 ALA A CA 1
ATOM 716 C C . ALA A 1 98 ? -10.557 -7.618 8.737 1.00 94.88 98 ALA A C 1
ATOM 718 O O . ALA A 1 98 ? -11.511 -6.849 8.849 1.00 94.88 98 ALA A O 1
ATOM 719 N N . ASP A 1 99 ? -9.573 -7.668 9.638 1.00 96.56 99 ASP A N 1
ATOM 720 C CA . ASP A 1 99 ? -9.552 -6.860 10.862 1.00 96.56 99 ASP A CA 1
ATOM 721 C C . ASP A 1 99 ? -9.479 -5.359 10.555 1.00 96.56 99 ASP A C 1
ATOM 723 O O . ASP A 1 99 ? -10.170 -4.544 11.172 1.00 96.56 99 ASP A O 1
ATOM 727 N N . LEU A 1 100 ? -8.654 -4.984 9.573 1.00 96.12 100 LEU A N 1
ATOM 728 C CA . LEU A 1 100 ? -8.536 -3.601 9.119 1.00 96.12 100 LEU A CA 1
ATOM 729 C C . LEU A 1 100 ? -9.840 -3.110 8.485 1.00 96.12 100 LEU A C 1
ATOM 731 O O . LEU A 1 100 ? -10.284 -2.003 8.790 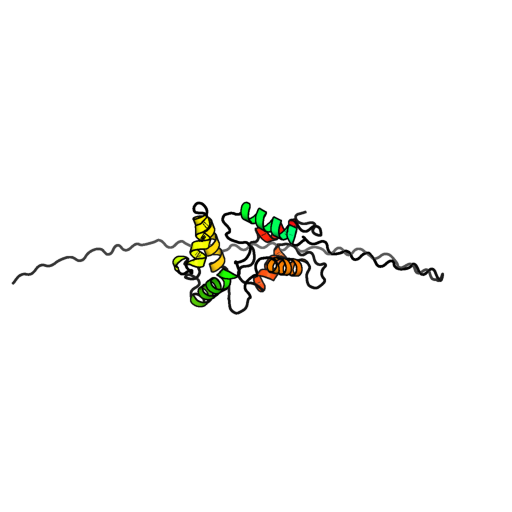1.00 96.12 100 LEU A O 1
ATOM 735 N N . LEU A 1 101 ? -10.469 -3.921 7.632 1.00 95.31 101 LEU A N 1
ATOM 736 C CA . LEU A 1 101 ? -11.757 -3.601 7.020 1.00 95.31 101 LEU A CA 1
ATOM 737 C C . LEU A 1 101 ? -12.838 -3.415 8.088 1.00 95.31 101 LEU A C 1
ATOM 739 O O . LEU A 1 101 ? -13.547 -2.409 8.066 1.00 95.31 101 LEU A O 1
ATOM 743 N N . PHE A 1 102 ? -12.925 -4.338 9.047 1.00 95.38 102 PHE A N 1
ATOM 744 C CA . PHE A 1 102 ? -13.869 -4.247 10.156 1.00 95.38 102 PHE A CA 1
ATOM 745 C C . PHE A 1 102 ? -13.695 -2.939 10.937 1.00 95.38 102 PHE A C 1
ATOM 747 O O . PHE A 1 102 ? -14.669 -2.222 11.166 1.00 95.38 102 PHE A O 1
ATOM 754 N N . HIS A 1 103 ? -12.453 -2.574 11.276 1.00 96.19 103 HIS A N 1
ATOM 755 C CA . HIS A 1 103 ? -12.161 -1.313 11.962 1.00 96.19 103 HIS A CA 1
ATOM 756 C C . HIS A 1 103 ? -12.600 -0.092 11.147 1.00 96.19 103 HIS A C 1
ATOM 758 O O . HIS A 1 103 ? -13.228 0.819 11.690 1.00 96.19 103 HIS A O 1
ATOM 764 N N . LEU A 1 104 ? -12.310 -0.064 9.842 1.00 95.44 104 LEU A N 1
ATOM 765 C CA . LEU A 1 104 ? -12.691 1.056 8.979 1.00 95.44 104 LEU A CA 1
ATOM 766 C C . LEU A 1 104 ? -14.212 1.192 8.820 1.00 95.44 104 LEU A C 1
ATOM 768 O O . LEU A 1 104 ? -14.713 2.315 8.787 1.00 95.44 104 LEU A O 1
ATOM 772 N N . LEU A 1 105 ? -14.944 0.077 8.746 1.00 94.56 105 LEU A N 1
ATOM 773 C CA . LEU A 1 105 ? -16.408 0.080 8.697 1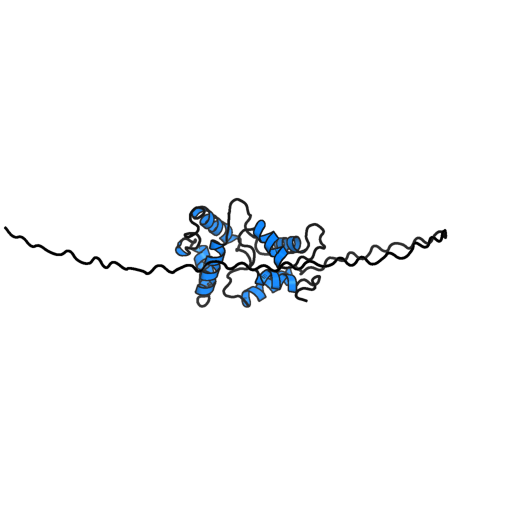.00 94.56 105 LEU A CA 1
ATOM 774 C C . LEU A 1 105 ? -17.008 0.550 10.026 1.00 94.56 105 LEU A C 1
ATOM 776 O O . LEU A 1 105 ? -17.875 1.418 10.030 1.00 94.56 105 LEU A O 1
ATOM 780 N N . ALA A 1 106 ? -16.498 0.056 11.157 1.00 94.44 106 ALA A N 1
ATOM 781 C CA . ALA A 1 106 ? -16.961 0.448 12.490 1.00 94.44 106 ALA A CA 1
ATOM 782 C C . ALA A 1 106 ? -16.716 1.935 12.811 1.00 94.44 106 ALA A C 1
ATOM 784 O O . ALA A 1 106 ? -17.364 2.499 13.689 1.00 94.44 106 ALA A O 1
ATOM 785 N N . THR A 1 107 ? -15.777 2.572 12.109 1.00 94.56 107 THR A N 1
ATOM 786 C CA . THR A 1 107 ? -15.398 3.984 12.285 1.00 94.56 107 THR A CA 1
ATOM 787 C C . THR A 1 107 ? -15.702 4.831 11.043 1.00 94.56 107 THR A C 1
ATOM 789 O O . THR A 1 107 ? -15.158 5.930 10.871 1.00 94.56 107 THR A O 1
ATOM 792 N N . SER A 1 108 ? -16.586 4.352 10.159 1.00 91.44 108 SER A N 1
ATOM 793 C CA . SER A 1 108 ? -16.938 5.039 8.911 1.00 91.44 108 SER A CA 1
ATOM 794 C C . SER A 1 108 ? -17.478 6.449 9.169 1.00 91.44 108 SER A C 1
ATOM 796 O O . SER A 1 108 ? -17.026 7.393 8.520 1.00 91.44 108 SER A O 1
ATOM 798 N N . ASN A 1 109 ? -18.335 6.595 10.182 1.00 89.25 109 ASN A N 1
ATOM 799 C CA . ASN A 1 109 ? -19.003 7.844 10.558 1.00 89.25 109 ASN A CA 1
ATOM 800 C C . ASN A 1 109 ? -18.161 8.747 11.478 1.00 89.25 109 ASN A C 1
ATOM 802 O O . ASN A 1 109 ? -18.554 9.878 11.749 1.00 89.25 109 ASN A O 1
ATOM 806 N N . SER A 1 110 ? -16.989 8.277 11.924 1.00 89.69 110 SER A N 1
ATOM 807 C CA . SER A 1 110 ? -16.151 8.969 12.912 1.00 89.69 110 SER A CA 1
ATOM 808 C C . SER A 1 110 ? -14.678 9.005 12.478 1.00 89.69 110 SER A C 1
ATOM 810 O O . SER A 1 110 ? -13.856 8.231 12.979 1.00 89.69 110 SER A O 1
ATOM 812 N N . PRO A 1 111 ? -14.276 9.918 11.569 1.00 80.19 111 PRO A N 1
ATOM 813 C CA . PRO A 1 111 ? -12.893 9.995 11.081 1.00 80.19 111 PRO A CA 1
ATOM 814 C C . PRO A 1 111 ? -11.843 10.203 12.185 1.00 80.19 111 PRO A C 1
ATOM 816 O O . PRO A 1 111 ? -10.717 9.715 12.078 1.00 80.19 111 PRO A O 1
ATOM 819 N N . SER A 1 112 ? -12.203 10.902 13.264 1.00 86.00 112 SER A N 1
ATOM 820 C CA . SER A 1 112 ? -11.354 11.089 14.447 1.00 86.00 112 SER A CA 1
ATOM 821 C C . SER A 1 112 ? -11.094 9.781 15.204 1.00 86.00 112 SER A C 1
ATOM 823 O O . SER A 1 112 ? -10.003 9.609 15.749 1.00 86.00 112 SER A O 1
ATOM 825 N N . GLU A 1 113 ? -12.046 8.846 15.191 1.00 91.94 113 GLU A N 1
ATOM 826 C CA . GLU A 1 113 ? -11.931 7.529 15.823 1.00 91.94 113 GLU A CA 1
ATOM 827 C C . GLU A 1 113 ? -11.128 6.539 14.979 1.00 91.94 113 GLU A C 1
ATOM 829 O O . GLU A 1 113 ? -10.490 5.652 15.541 1.00 91.94 113 GLU A O 1
ATOM 834 N N . ARG A 1 114 ? -11.067 6.718 13.650 1.00 93.06 114 ARG A N 1
ATOM 835 C CA . ARG A 1 114 ? -10.282 5.845 12.752 1.00 93.06 114 ARG A CA 1
ATOM 836 C C . ARG A 1 114 ? -8.824 5.720 13.183 1.00 93.06 114 ARG A C 1
ATOM 838 O O . ARG A 1 114 ? -8.251 4.643 13.087 1.00 93.06 114 ARG A O 1
ATOM 845 N N . LYS A 1 115 ? -8.215 6.804 13.678 1.00 93.19 115 LYS A N 1
ATOM 846 C CA . LYS A 1 115 ? -6.814 6.821 14.151 1.00 93.19 115 LYS A CA 1
ATOM 847 C C . LYS A 1 115 ? -6.636 6.290 15.582 1.00 93.19 115 LYS A C 1
ATOM 849 O O . LYS A 1 115 ? -5.513 6.313 16.094 1.00 93.19 115 LYS A O 1
ATOM 854 N N . ASN A 1 116 ? -7.710 5.876 16.255 1.00 93.31 116 ASN A N 1
ATOM 855 C CA . ASN A 1 116 ? -7.628 5.352 17.609 1.00 93.31 116 ASN A CA 1
ATOM 856 C C . ASN A 1 116 ? -7.108 3.909 17.594 1.00 93.31 116 ASN A C 1
ATOM 858 O O . ASN A 1 116 ? -7.860 2.959 17.389 1.00 93.31 116 ASN A O 1
ATOM 862 N N . LEU A 1 117 ? -5.803 3.759 17.832 1.00 94.00 117 LEU A N 1
ATOM 863 C CA . LEU A 1 117 ? -5.142 2.457 17.792 1.00 94.00 117 LEU A CA 1
ATOM 864 C C . LEU A 1 117 ? -5.619 1.504 18.892 1.00 94.00 117 LEU A C 1
ATOM 866 O O . LEU A 1 117 ? -5.531 0.302 18.691 1.00 94.00 117 LEU A O 1
ATOM 870 N N . SER A 1 118 ? -6.144 1.995 20.023 1.00 93.44 118 SER A N 1
ATOM 871 C CA . SER A 1 118 ? -6.616 1.104 21.097 1.00 93.44 118 SER A CA 1
ATOM 872 C C . SER A 1 118 ? -7.852 0.289 20.708 1.00 93.44 118 SER A C 1
ATOM 874 O O . SER A 1 118 ? -8.189 -0.664 21.400 1.00 93.44 118 SER A O 1
ATOM 876 N N . ARG A 1 119 ? -8.517 0.655 19.605 1.00 93.62 119 ARG A N 1
ATOM 877 C CA . ARG A 1 119 ? -9.675 -0.057 19.048 1.00 93.62 119 ARG A CA 1
ATOM 878 C C . ARG A 1 119 ? -9.302 -1.067 17.962 1.00 93.62 119 ARG A C 1
ATOM 880 O O . ARG A 1 119 ? -10.187 -1.762 17.474 1.00 93.62 119 ARG A O 1
ATOM 887 N N . LEU A 1 120 ? -8.028 -1.139 17.571 1.00 95.19 120 LEU A N 1
ATOM 888 C CA . LEU A 1 120 ? -7.564 -2.135 16.608 1.00 95.19 120 LEU A CA 1
ATOM 889 C C . LEU A 1 120 ? -7.593 -3.535 17.218 1.00 95.19 120 LEU A C 1
ATOM 891 O O . LEU A 1 120 ? -7.476 -3.702 18.433 1.00 95.19 120 LEU A O 1
ATOM 895 N N . SER A 1 121 ? -7.707 -4.546 16.356 1.00 96.50 121 SER A N 1
ATOM 896 C CA . SER A 1 121 ? -7.660 -5.934 16.801 1.00 96.50 121 SER A CA 1
ATOM 897 C C . SER A 1 121 ? -6.316 -6.253 17.479 1.00 96.50 121 SER A C 1
ATOM 899 O O . SER A 1 121 ? -5.274 -5.696 17.101 1.00 96.50 121 SER A O 1
ATOM 901 N N . PRO A 1 122 ? -6.294 -7.197 18.438 1.00 95.56 122 PRO A N 1
ATOM 902 C CA . PRO A 1 122 ? -5.051 -7.662 19.046 1.00 95.56 122 PRO A CA 1
ATOM 903 C C . PRO A 1 122 ? -4.023 -8.162 18.023 1.00 95.56 122 PRO A C 1
ATOM 905 O O . PRO A 1 122 ? -2.828 -7.972 18.227 1.00 95.56 122 PRO A O 1
ATOM 908 N N . ALA A 1 123 ? -4.466 -8.745 16.902 1.00 94.25 123 ALA A N 1
ATOM 909 C CA . ALA A 1 123 ? -3.579 -9.227 15.845 1.00 94.25 123 ALA A CA 1
ATOM 910 C C . ALA A 1 123 ? -2.814 -8.083 15.157 1.00 94.25 123 ALA A C 1
ATOM 912 O O . ALA A 1 123 ? -1.605 -8.190 14.940 1.00 94.25 123 ALA A O 1
ATOM 913 N N . ILE A 1 124 ? -3.489 -6.965 14.865 1.00 94.38 124 ILE A N 1
ATOM 914 C CA . ILE A 1 124 ? -2.835 -5.773 14.307 1.00 94.38 124 ILE A CA 1
ATOM 915 C C . ILE A 1 124 ? -1.874 -5.173 15.337 1.00 94.38 124 ILE A C 1
ATOM 917 O O . ILE A 1 124 ? -0.744 -4.826 14.997 1.00 94.38 124 ILE A O 1
ATOM 921 N N . LEU A 1 125 ? -2.298 -5.071 16.600 1.00 93.75 125 LEU A N 1
ATOM 922 C CA . LEU A 1 125 ? -1.468 -4.516 17.672 1.00 93.75 125 LEU A CA 1
ATOM 923 C C . LEU A 1 125 ? -0.198 -5.339 17.914 1.00 93.75 125 LEU A C 1
ATOM 925 O O . LEU A 1 125 ? 0.881 -4.759 18.015 1.00 93.75 125 LEU A O 1
ATOM 929 N N . ALA A 1 126 ? -0.309 -6.668 17.938 1.00 92.19 126 ALA A N 1
ATOM 930 C CA . ALA A 1 126 ? 0.834 -7.566 18.061 1.00 92.19 126 ALA A CA 1
ATOM 931 C C . ALA A 1 126 ? 1.827 -7.370 16.908 1.00 92.19 126 ALA A C 1
ATOM 933 O O . ALA A 1 126 ? 3.030 -7.282 17.134 1.00 92.19 126 ALA A O 1
ATOM 934 N N . HIS A 1 127 ? 1.328 -7.211 15.679 1.00 90.56 127 HIS A N 1
ATOM 935 C CA . HIS A 1 127 ? 2.182 -6.980 14.517 1.00 90.56 127 HIS A CA 1
ATOM 936 C C . HIS A 1 127 ? 2.931 -5.637 14.572 1.00 90.56 127 HIS A C 1
ATOM 938 O O . HIS A 1 127 ? 4.083 -5.536 14.149 1.00 90.56 127 HIS A O 1
ATOM 944 N N . LEU A 1 128 ? 2.301 -4.586 15.106 1.00 91.00 128 LEU A N 1
ATOM 945 C CA . LEU A 1 128 ? 2.967 -3.292 15.291 1.00 91.00 128 LEU A CA 1
ATOM 946 C C . LEU A 1 128 ? 4.054 -3.352 16.379 1.00 91.00 128 LEU A C 1
ATOM 948 O O . LEU A 1 128 ? 5.072 -2.674 16.240 1.00 91.00 128 LEU A O 1
ATOM 952 N N . ALA A 1 129 ? 3.857 -4.185 17.406 1.00 89.19 129 ALA A N 1
ATOM 953 C CA . ALA A 1 129 ? 4.741 -4.309 18.565 1.00 89.19 129 ALA A CA 1
ATOM 954 C C . ALA A 1 129 ? 5.991 -5.184 18.339 1.00 89.19 129 ALA A C 1
ATOM 956 O O . ALA A 1 129 ? 6.922 -5.101 19.140 1.00 89.19 129 ALA A O 1
ATOM 957 N N . ASP A 1 130 ? 6.036 -5.971 17.257 1.00 82.12 130 ASP A N 1
ATOM 958 C CA . ASP A 1 130 ? 7.028 -7.028 16.956 1.00 82.12 130 ASP A CA 1
ATOM 959 C C . ASP A 1 130 ? 8.509 -6.583 16.991 1.00 82.12 130 ASP A C 1
ATOM 961 O O . ASP A 1 130 ? 9.425 -7.395 16.967 1.00 82.12 130 ASP A O 1
ATOM 965 N N . HIS A 1 131 ? 8.783 -5.280 17.100 1.00 71.44 131 HIS A N 1
ATOM 966 C CA . HIS A 1 131 ? 10.145 -4.751 17.125 1.00 71.44 131 HIS A CA 1
ATOM 967 C C . HIS A 1 131 ? 10.387 -3.622 18.137 1.00 71.44 131 HIS A C 1
ATOM 969 O O . HIS A 1 131 ? 11.295 -2.830 17.920 1.00 71.44 131 HIS A O 1
ATOM 975 N N . GLY A 1 132 ? 9.633 -3.519 19.237 1.00 70.94 132 GLY A N 1
ATOM 976 C CA . GLY A 1 132 ? 9.957 -2.681 20.414 1.00 70.94 132 GLY A CA 1
ATOM 977 C C . GLY A 1 132 ? 10.427 -1.235 20.139 1.00 70.94 132 GLY A C 1
ATOM 978 O O . GLY A 1 132 ? 9.636 -0.300 20.192 1.00 70.94 132 GLY A O 1
ATOM 979 N N . HIS A 1 133 ? 11.713 -1.037 19.833 1.00 70.81 133 HIS A N 1
ATOM 980 C CA . HIS A 1 133 ? 12.336 0.247 19.481 1.00 70.81 133 HIS A CA 1
ATOM 981 C C . HIS A 1 133 ? 11.678 1.003 18.305 1.00 70.81 133 HIS A C 1
ATOM 983 O O . HIS A 1 133 ? 11.726 2.231 18.278 1.00 70.81 133 HIS A O 1
ATOM 989 N N . ILE A 1 134 ? 11.024 0.316 17.360 1.00 82.38 134 ILE A N 1
ATOM 990 C CA . ILE A 1 134 ? 10.337 0.950 16.206 1.00 82.38 134 ILE A CA 1
ATOM 991 C C . ILE A 1 134 ? 8.813 1.024 16.355 1.00 82.38 134 ILE A C 1
ATOM 993 O O . ILE A 1 134 ? 8.128 1.553 15.474 1.00 82.38 134 ILE A O 1
ATOM 997 N N . ASP A 1 135 ? 8.273 0.558 17.484 1.00 85.06 135 ASP A N 1
ATOM 998 C CA . ASP A 1 135 ? 6.833 0.526 17.762 1.00 85.06 135 ASP A CA 1
ATOM 999 C C . ASP A 1 135 ? 6.191 1.920 17.647 1.00 85.06 135 ASP A C 1
ATOM 1001 O O . ASP A 1 135 ? 5.155 2.083 17.003 1.00 85.06 135 ASP A O 1
ATOM 1005 N N . ALA A 1 136 ? 6.839 2.965 18.174 1.00 89.50 136 ALA A N 1
ATOM 1006 C CA . ALA A 1 136 ? 6.329 4.336 18.079 1.00 89.50 136 ALA A CA 1
ATOM 1007 C C . ALA A 1 136 ? 6.208 4.822 16.620 1.00 89.50 136 AL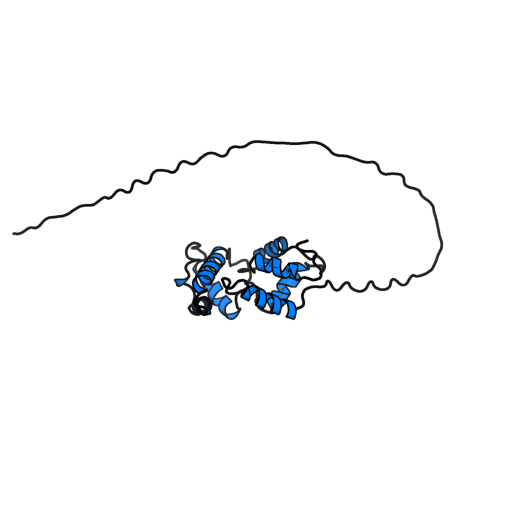A A C 1
ATOM 1009 O O . ALA A 1 136 ? 5.196 5.424 16.245 1.00 89.50 136 ALA A O 1
ATOM 1010 N N . GLY A 1 137 ? 7.211 4.518 15.786 1.00 91.62 137 GLY A N 1
ATOM 1011 C CA . GLY A 1 137 ? 7.218 4.847 14.359 1.00 91.62 137 GLY A CA 1
ATOM 1012 C C . GLY A 1 137 ? 6.106 4.121 13.604 1.00 91.62 137 GLY A C 1
ATOM 1013 O O . GLY A 1 137 ? 5.314 4.759 12.907 1.00 91.62 137 GLY A O 1
ATOM 1014 N N . ARG A 1 138 ? 5.966 2.811 13.836 1.00 93.75 138 ARG A N 1
ATOM 1015 C CA . ARG A 1 138 ? 4.915 1.978 13.231 1.00 93.75 138 ARG A CA 1
ATOM 1016 C C . ARG A 1 138 ? 3.515 2.387 13.677 1.00 93.75 138 ARG A C 1
ATOM 1018 O O . ARG A 1 138 ? 2.607 2.474 12.853 1.00 93.75 138 ARG A O 1
ATOM 1025 N N . LYS A 1 139 ? 3.324 2.732 14.952 1.00 93.88 139 LYS A N 1
ATOM 1026 C CA . LYS A 1 139 ? 2.061 3.288 15.462 1.00 93.88 139 LYS A CA 1
ATOM 1027 C C . LYS A 1 139 ? 1.716 4.610 14.781 1.00 93.88 139 LYS A C 1
ATOM 1029 O O . LYS A 1 139 ? 0.573 4.808 14.367 1.00 93.88 139 LYS A O 1
ATOM 1034 N N . LEU A 1 140 ? 2.680 5.521 14.638 1.00 94.12 140 LEU A N 1
ATOM 1035 C CA . LEU A 1 140 ? 2.461 6.787 13.935 1.00 94.12 140 LEU A CA 1
ATOM 1036 C C . LEU A 1 140 ? 2.115 6.558 12.458 1.00 94.12 140 LEU A C 1
ATOM 1038 O O . LEU A 1 140 ? 1.189 7.184 11.937 1.00 94.12 140 LEU A O 1
ATOM 1042 N N . TRP A 1 141 ? 2.825 5.647 11.800 1.00 94.56 141 TRP A N 1
ATOM 1043 C CA . TRP A 1 141 ? 2.549 5.250 10.427 1.00 94.56 141 TRP A CA 1
ATOM 1044 C C . TRP A 1 141 ? 1.135 4.662 10.275 1.00 94.56 141 TRP A C 1
ATOM 1046 O O . TRP A 1 141 ? 0.371 5.150 9.442 1.00 94.56 141 TRP A O 1
ATOM 1056 N N . MET A 1 142 ? 0.724 3.733 11.144 1.00 95.69 142 MET A N 1
ATOM 1057 C CA . MET A 1 142 ? -0.625 3.153 11.140 1.00 95.69 142 MET A CA 1
ATOM 1058 C C . MET A 1 142 ? -1.705 4.227 11.334 1.00 95.69 142 MET A C 1
ATOM 1060 O O . MET A 1 142 ? -2.698 4.255 10.609 1.00 95.69 142 MET A O 1
ATOM 1064 N N . LYS A 1 143 ? -1.501 5.187 12.248 1.00 95.19 143 LYS A N 1
ATOM 1065 C CA . LYS A 1 143 ? -2.427 6.323 12.419 1.00 95.19 143 LYS A CA 1
ATOM 1066 C C . LYS A 1 143 ? -2.609 7.116 11.124 1.00 95.19 143 LYS A C 1
ATOM 1068 O O . LYS A 1 143 ? -3.731 7.505 10.802 1.00 95.19 143 LYS A O 1
ATOM 1073 N N . ARG A 1 144 ? -1.521 7.378 10.388 1.00 93.81 144 ARG A N 1
ATOM 1074 C CA . ARG A 1 144 ? -1.574 8.087 9.096 1.00 93.81 144 ARG A CA 1
ATOM 1075 C C . ARG A 1 144 ? -2.305 7.257 8.046 1.00 93.81 144 ARG A C 1
ATOM 1077 O O . ARG A 1 144 ? -3.128 7.810 7.322 1.00 93.81 144 ARG A O 1
ATOM 1084 N N . LEU A 1 145 ? -2.027 5.957 8.001 1.00 93.69 145 LEU A N 1
ATOM 1085 C CA . LEU A 1 145 ? -2.649 5.003 7.091 1.00 93.69 145 LEU A CA 1
ATOM 1086 C C . LEU A 1 145 ? -4.174 4.979 7.288 1.00 93.69 145 LEU A C 1
ATOM 1088 O O . LEU A 1 145 ? -4.913 5.279 6.353 1.00 93.69 145 LEU A O 1
ATOM 1092 N N . LEU A 1 146 ? -4.642 4.767 8.522 1.00 95.31 146 LEU A N 1
ATOM 1093 C CA . LEU A 1 146 ? -6.068 4.743 8.878 1.00 95.31 146 LEU A CA 1
ATOM 1094 C C . LEU A 1 146 ? -6.772 6.079 8.611 1.00 95.31 146 LEU A C 1
ATOM 1096 O O . LEU A 1 146 ? -7.878 6.104 8.071 1.00 95.31 146 LEU A O 1
ATOM 1100 N N . ARG A 1 147 ? -6.125 7.205 8.941 1.00 92.31 147 ARG A N 1
ATOM 1101 C CA . ARG A 1 147 ? -6.661 8.546 8.655 1.00 92.31 147 ARG A CA 1
ATOM 1102 C C . ARG A 1 147 ? -6.891 8.756 7.158 1.00 92.31 147 ARG A C 1
ATOM 1104 O O . ARG A 1 147 ? -7.884 9.356 6.766 1.00 92.31 147 ARG A O 1
ATOM 1111 N N . ASN A 1 148 ? -5.975 8.257 6.334 1.00 90.44 148 ASN A N 1
ATOM 1112 C CA . ASN A 1 148 ? -5.979 8.461 4.890 1.00 90.44 148 ASN A CA 1
ATOM 1113 C C . ASN A 1 148 ? -6.672 7.321 4.124 1.00 90.44 148 ASN A C 1
ATOM 1115 O O . ASN A 1 148 ? -6.619 7.303 2.894 1.00 90.44 148 ASN A O 1
ATOM 1119 N N . ALA A 1 149 ? -7.323 6.385 4.827 1.00 91.12 149 ALA A N 1
ATOM 1120 C CA . ALA A 1 149 ? -7.970 5.224 4.226 1.00 91.12 149 ALA A CA 1
ATOM 1121 C C . ALA A 1 149 ? -9.059 5.612 3.223 1.00 91.12 149 ALA A C 1
ATOM 1123 O O . ALA A 1 149 ? -9.280 4.856 2.290 1.00 91.12 149 ALA A O 1
ATOM 1124 N N . GLY A 1 150 ? -9.683 6.790 3.375 1.00 87.88 150 GLY A N 1
ATOM 1125 C CA . GLY A 1 150 ? -10.751 7.325 2.521 1.00 87.88 150 GLY A CA 1
ATOM 1126 C C . GLY A 1 150 ? -12.088 6.595 2.690 1.00 87.88 150 GLY A C 1
ATOM 1127 O O . GLY A 1 150 ? -12.386 6.091 3.775 1.00 87.88 150 GLY A O 1
ATOM 1128 N N . GLU A 1 151 ? -12.909 6.582 1.641 1.00 88.12 151 GLU A N 1
ATOM 1129 C CA . GLU A 1 151 ? -14.165 5.825 1.600 1.00 88.12 151 GLU A CA 1
ATOM 1130 C C . GLU A 1 151 ? -13.897 4.348 1.290 1.00 88.12 151 GLU A C 1
ATOM 1132 O O . GLU A 1 151 ? -13.115 4.034 0.389 1.00 88.12 151 GLU A O 1
ATOM 1137 N N . VAL A 1 152 ? -14.505 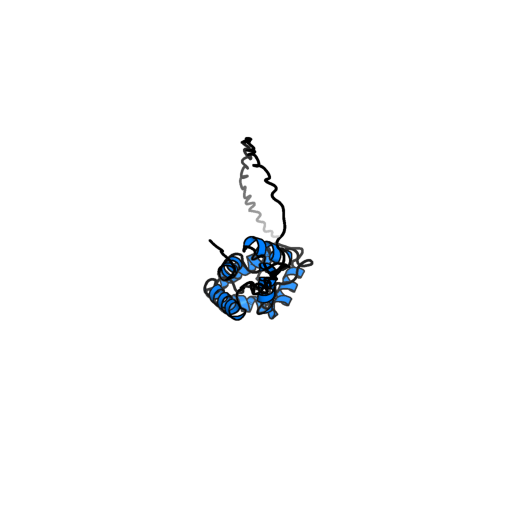3.459 2.077 1.00 88.25 152 VAL A N 1
ATOM 1138 C CA . VAL A 1 152 ? -14.224 2.014 2.070 1.00 88.25 152 VAL A CA 1
ATOM 1139 C C . VAL A 1 152 ? -15.097 1.266 1.065 1.00 88.25 152 VAL A C 1
ATOM 1141 O O . VAL A 1 152 ? -14.660 0.275 0.501 1.00 88.25 152 VAL A O 1
ATOM 1144 N N . ALA A 1 153 ? -16.319 1.744 0.817 1.00 85.88 153 ALA A N 1
ATOM 1145 C CA . ALA A 1 153 ? -17.308 1.028 0.011 1.00 85.88 153 ALA A CA 1
ATOM 1146 C C . ALA A 1 153 ? -16.957 0.947 -1.486 1.00 85.88 153 ALA A C 1
ATOM 1148 O O . ALA A 1 153 ? -17.484 0.098 -2.195 1.00 85.88 153 ALA A O 1
ATOM 1149 N N . THR A 1 154 ? -16.086 1.832 -1.973 1.00 89.69 154 THR A N 1
ATOM 1150 C CA . THR A 1 154 ? -15.832 2.032 -3.408 1.00 89.69 154 THR A CA 1
ATOM 1151 C C . THR A 1 154 ? -14.506 1.453 -3.893 1.00 89.69 154 THR A C 1
ATOM 1153 O O . THR A 1 154 ? -14.233 1.496 -5.090 1.00 89.69 154 THR A O 1
ATOM 1156 N N . ARG A 1 155 ? -13.657 0.952 -2.989 1.00 94.94 155 ARG A N 1
ATOM 1157 C CA . ARG A 1 155 ? -12.280 0.546 -3.301 1.00 94.94 155 ARG A CA 1
ATOM 1158 C C . ARG A 1 155 ? -11.933 -0.797 -2.688 1.00 94.94 155 ARG A C 1
ATOM 1160 O O . ARG A 1 155 ? -12.398 -1.141 -1.607 1.00 94.94 155 ARG A O 1
ATOM 1167 N N . GLU A 1 156 ? -11.059 -1.520 -3.368 1.00 95.31 156 GLU A N 1
ATOM 1168 C CA . GLU A 1 156 ? -10.570 -2.822 -2.918 1.00 95.31 156 GLU A CA 1
ATOM 1169 C C . GLU A 1 156 ? -9.380 -2.658 -1.972 1.00 95.31 156 GLU A C 1
ATOM 1171 O O . GLU A 1 156 ? -8.694 -1.644 -1.997 1.00 95.31 156 GLU A O 1
ATOM 1176 N N . PHE A 1 157 ? -9.079 -3.641 -1.129 1.00 95.44 157 PHE A N 1
ATOM 1177 C CA . PHE A 1 157 ? -7.818 -3.613 -0.384 1.00 95.44 157 PHE A CA 1
ATOM 1178 C C . PHE A 1 157 ? -6.649 -3.925 -1.314 1.00 95.44 157 PHE A C 1
ATOM 1180 O O . PHE A 1 157 ? -6.744 -4.822 -2.147 1.00 95.44 157 PHE A O 1
ATOM 1187 N N . MET A 1 158 ? -5.543 -3.196 -1.163 1.00 96.88 158 MET A N 1
ATOM 1188 C CA . MET A 1 158 ? -4.320 -3.503 -1.900 1.00 96.88 158 MET A CA 1
ATOM 1189 C C . MET A 1 158 ? -3.855 -4.931 -1.563 1.00 96.88 158 MET A C 1
ATOM 1191 O O . MET A 1 158 ? -3.662 -5.216 -0.376 1.00 96.88 158 MET A O 1
ATOM 1195 N N . PRO A 1 159 ? -3.664 -5.817 -2.560 1.00 96.88 159 PRO A N 1
ATOM 1196 C CA . PRO A 1 159 ? -3.133 -7.149 -2.308 1.00 96.88 159 PRO A CA 1
ATOM 1197 C C . PRO A 1 159 ? -1.667 -7.095 -1.860 1.00 96.88 159 PRO A C 1
ATOM 1199 O O . PRO A 1 159 ? -0.955 -6.123 -2.117 1.00 96.88 159 PRO A O 1
ATOM 1202 N N . ASP A 1 160 ? -1.209 -8.158 -1.205 1.00 94.31 160 ASP A N 1
ATOM 1203 C CA . ASP A 1 160 ? 0.181 -8.376 -0.811 1.00 94.31 160 ASP A CA 1
ATOM 1204 C C . ASP A 1 160 ? 0.881 -9.422 -1.704 1.00 94.31 160 ASP A C 1
ATOM 1206 O O . ASP A 1 160 ? 0.277 -10.035 -2.587 1.00 94.31 160 ASP A O 1
ATOM 1210 N N . GLY A 1 161 ? 2.189 -9.604 -1.498 1.00 92.56 161 GLY A N 1
ATOM 1211 C CA . GLY A 1 161 ? 2.979 -10.656 -2.149 1.00 92.56 161 GLY A CA 1
ATOM 1212 C C . GLY A 1 161 ? 2.999 -10.583 -3.681 1.00 92.56 161 GLY A C 1
ATOM 1213 O O . GLY A 1 161 ? 3.189 -9.522 -4.268 1.00 92.56 161 GLY A O 1
ATOM 1214 N N . ASP A 1 162 ? 2.814 -11.728 -4.338 1.00 95.25 162 ASP A N 1
ATOM 1215 C CA . ASP A 1 162 ? 2.912 -11.844 -5.800 1.00 95.25 162 ASP A CA 1
ATOM 1216 C C . ASP A 1 162 ? 1.760 -11.129 -6.535 1.00 95.25 162 ASP A C 1
ATOM 1218 O O . ASP A 1 162 ? 1.906 -10.687 -7.676 1.00 95.25 162 ASP A O 1
ATOM 1222 N N . GLU A 1 163 ? 0.611 -10.962 -5.879 1.00 96.94 163 GLU A N 1
ATOM 1223 C CA . GLU A 1 163 ? -0.504 -10.196 -6.438 1.00 96.94 163 GLU A CA 1
ATOM 1224 C C . GLU A 1 163 ? -0.214 -8.690 -6.424 1.00 96.94 163 GLU A C 1
ATOM 1226 O O . GLU A 1 163 ? -0.563 -7.997 -7.384 1.00 96.94 163 GLU A O 1
ATOM 1231 N N . LEU A 1 164 ? 0.488 -8.185 -5.397 1.00 97.25 164 LEU A N 1
ATOM 1232 C CA . LEU A 1 164 ? 0.985 -6.806 -5.386 1.00 97.25 164 LEU A CA 1
ATOM 1233 C C . LEU A 1 164 ? 1.856 -6.552 -6.618 1.00 97.25 164 LEU A C 1
ATOM 1235 O O . LEU A 1 164 ? 1.634 -5.577 -7.332 1.00 97.25 164 LEU A O 1
ATOM 1239 N N . TYR A 1 165 ? 2.799 -7.450 -6.905 1.00 97.50 165 TYR A N 1
ATOM 1240 C CA . TYR A 1 165 ? 3.636 -7.370 -8.100 1.00 97.50 165 TYR A CA 1
ATOM 1241 C C . TYR A 1 165 ? 2.799 -7.240 -9.378 1.00 97.50 165 TYR A C 1
ATOM 1243 O O . TYR A 1 165 ? 2.983 -6.291 -10.142 1.00 97.50 165 TYR A O 1
ATOM 1251 N N . ALA A 1 166 ? 1.832 -8.138 -9.587 1.00 96.56 166 ALA A N 1
ATOM 1252 C CA . ALA A 1 166 ? 0.981 -8.114 -10.775 1.00 96.56 166 ALA A CA 1
ATOM 1253 C C . ALA A 1 166 ? 0.198 -6.793 -10.912 1.00 96.56 166 ALA A C 1
ATOM 1255 O O . ALA A 1 166 ? 0.070 -6.251 -12.016 1.00 96.56 166 ALA A O 1
ATOM 1256 N N . VAL A 1 167 ? -0.294 -6.246 -9.795 1.00 97.44 167 VAL A N 1
ATOM 1257 C CA . VAL A 1 167 ? -0.973 -4.944 -9.753 1.00 97.44 167 VAL A CA 1
ATOM 1258 C C . VAL A 1 167 ? -0.019 -3.806 -10.114 1.00 97.44 167 VAL A C 1
ATOM 1260 O O . VAL A 1 167 ? -0.387 -2.947 -10.919 1.00 97.44 167 VAL A O 1
ATOM 1263 N N . LEU A 1 168 ? 1.202 -3.803 -9.572 1.00 97.31 168 LEU A N 1
ATOM 1264 C CA . LEU A 1 168 ? 2.210 -2.778 -9.852 1.00 97.31 168 LEU A CA 1
ATOM 1265 C C . LEU A 1 168 ? 2.632 -2.802 -11.327 1.00 97.31 168 LEU A C 1
ATOM 1267 O O . LEU A 1 168 ? 2.579 -1.763 -11.982 1.00 97.31 168 LEU A O 1
ATOM 1271 N N . VAL A 1 169 ? 2.940 -3.978 -11.884 1.00 96.25 169 VAL A N 1
ATOM 1272 C CA . VAL A 1 169 ? 3.304 -4.137 -13.304 1.00 96.25 169 VAL A CA 1
ATOM 1273 C C . VAL A 1 169 ? 2.182 -3.648 -14.216 1.00 96.25 169 VAL A C 1
ATOM 1275 O O . VAL A 1 169 ? 2.413 -2.823 -15.099 1.00 96.25 169 VAL A O 1
ATOM 1278 N N . ARG A 1 170 ? 0.938 -4.087 -13.980 1.00 95.62 170 ARG A N 1
ATOM 1279 C CA . ARG A 1 170 ? -0.225 -3.653 -14.773 1.00 95.62 170 ARG A CA 1
ATOM 1280 C C . ARG A 1 170 ? -0.467 -2.149 -14.658 1.00 95.62 170 ARG A C 1
ATOM 1282 O O . ARG A 1 170 ? -0.850 -1.488 -15.627 1.00 95.62 170 ARG A O 1
ATOM 1289 N N . ALA A 1 171 ? -0.298 -1.588 -13.462 1.00 96.19 171 ALA A N 1
ATOM 1290 C CA . ALA A 1 171 ? -0.447 -0.158 -13.257 1.00 96.19 171 ALA A CA 1
ATOM 1291 C C . ALA A 1 171 ? 0.618 0.617 -14.037 1.00 96.19 171 ALA A C 1
ATOM 1293 O O . ALA A 1 171 ? 0.244 1.561 -14.736 1.00 96.19 171 ALA A O 1
ATOM 1294 N N . HIS A 1 172 ? 1.871 0.166 -13.958 1.00 96.62 172 HIS A N 1
ATOM 1295 C CA . HIS A 1 172 ? 3.047 0.786 -14.553 1.00 96.62 172 HIS A CA 1
ATOM 1296 C C . HIS A 1 172 ? 3.064 0.725 -16.089 1.00 96.62 172 HIS A C 1
ATOM 1298 O O . HIS A 1 172 ? 3.292 1.735 -16.752 1.00 96.62 172 HIS A O 1
ATOM 1304 N N . LEU A 1 173 ? 2.752 -0.433 -16.671 1.00 94.31 173 LEU A N 1
ATOM 1305 C CA . LEU A 1 173 ? 2.753 -0.624 -18.124 1.00 94.31 173 LEU A CA 1
ATOM 1306 C C . LEU A 1 173 ? 1.493 -0.095 -18.826 1.00 94.31 173 LEU A C 1
ATOM 1308 O O . LEU A 1 173 ? 1.484 0.091 -20.045 1.00 94.31 173 LEU A O 1
ATOM 1312 N N . GLY A 1 174 ? 0.421 0.171 -18.077 1.00 90.56 174 GLY A N 1
ATOM 1313 C CA . GLY A 1 174 ? -0.861 0.579 -18.648 1.00 90.56 174 GLY A CA 1
ATOM 1314 C C . GLY A 1 174 ? -1.567 -0.554 -19.405 1.00 90.56 174 GLY A C 1
ATOM 1315 O O . GLY A 1 174 ? -1.200 -1.719 -19.300 1.00 90.56 174 GLY A O 1
ATOM 1316 N N . HIS A 1 175 ? -2.627 -0.218 -20.148 1.00 86.50 175 HIS A N 1
ATOM 1317 C CA . HIS A 1 175 ? -3.441 -1.213 -20.864 1.00 86.50 175 HIS A CA 1
ATOM 1318 C C . HIS A 1 175 ? -2.705 -1.838 -22.060 1.00 86.50 175 HIS A C 1
ATOM 1320 O O . HIS A 1 175 ? -2.902 -3.009 -22.359 1.00 86.50 175 HIS A O 1
ATOM 1326 N N . ASN A 1 176 ? -1.821 -1.065 -22.696 1.00 83.12 176 ASN A N 1
ATOM 1327 C CA . ASN A 1 176 ? -1.117 -1.470 -23.914 1.00 83.12 176 ASN A CA 1
ATOM 1328 C C . ASN A 1 176 ? 0.233 -2.149 -23.638 1.00 83.12 176 ASN A C 1
ATOM 1330 O O . ASN A 1 176 ? 0.942 -2.473 -24.581 1.00 83.12 176 ASN A O 1
ATOM 1334 N N . GLY A 1 177 ? 0.629 -2.312 -22.371 1.00 85.88 177 GLY A N 1
ATOM 1335 C CA . GLY A 1 177 ? 1.891 -2.967 -22.020 1.00 85.88 177 GLY A CA 1
ATOM 1336 C C . GLY A 1 177 ? 3.158 -2.114 -22.190 1.00 85.88 177 GLY A C 1
ATOM 1337 O O . GLY A 1 177 ? 4.233 -2.612 -21.885 1.00 85.88 177 GLY A O 1
ATOM 1338 N N . CYS A 1 178 ? 3.059 -0.856 -22.642 1.00 83.62 178 CYS A N 1
ATOM 1339 C CA . CYS A 1 178 ? 4.224 -0.058 -23.067 1.00 83.62 178 CYS A CA 1
ATOM 1340 C C . CYS A 1 178 ? 4.319 1.351 -22.447 1.00 83.62 178 CYS A C 1
ATOM 1342 O O . CYS A 1 178 ? 5.146 2.145 -22.878 1.00 83.62 178 CYS A O 1
ATOM 1344 N N . ALA A 1 179 ? 3.462 1.720 -21.488 1.00 86.62 179 ALA A N 1
ATOM 1345 C CA . ALA A 1 179 ? 3.360 3.118 -21.049 1.00 86.62 179 ALA A CA 1
ATOM 1346 C C . ALA A 1 179 ? 4.477 3.582 -20.094 1.00 86.62 179 ALA A C 1
ATOM 1348 O O . ALA A 1 179 ? 4.700 4.786 -20.015 1.00 86.62 179 ALA A O 1
ATOM 1349 N N . HIS A 1 180 ? 5.116 2.660 -19.355 1.00 93.62 180 HIS A N 1
ATOM 1350 C CA . HIS A 1 180 ? 6.139 2.942 -18.330 1.00 93.62 180 HIS A CA 1
ATOM 1351 C C . HIS A 1 180 ? 5.864 4.230 -17.532 1.00 93.62 180 HIS A C 1
ATOM 1353 O O . HIS A 1 180 ? 6.634 5.190 -17.553 1.00 93.62 180 HIS A O 1
ATOM 1359 N N . ILE A 1 181 ? 4.716 4.286 -16.850 1.00 94.88 181 ILE A N 1
ATOM 1360 C CA . ILE A 1 181 ? 4.274 5.528 -16.209 1.00 94.88 181 ILE A CA 1
ATOM 1361 C C . ILE A 1 181 ? 5.124 5.880 -14.981 1.00 94.88 181 ILE A C 1
ATOM 1363 O O . ILE A 1 181 ? 5.531 5.010 -14.208 1.00 94.88 181 ILE A O 1
ATOM 1367 N N . VAL A 1 182 ? 5.314 7.183 -14.769 1.00 95.81 182 VAL A N 1
ATOM 1368 C CA . VAL A 1 182 ? 6.056 7.746 -13.631 1.00 95.81 182 VAL A CA 1
ATOM 1369 C C . VAL A 1 182 ? 5.378 7.460 -12.275 1.00 95.81 182 VAL A C 1
ATOM 1371 O O . VAL A 1 182 ? 4.153 7.255 -12.231 1.00 95.81 182 VAL A O 1
ATOM 1374 N N . PRO A 1 183 ? 6.126 7.506 -11.149 1.00 96.56 183 PRO A N 1
ATOM 1375 C CA . PRO A 1 183 ? 5.611 7.147 -9.822 1.00 96.56 183 PRO A CA 1
ATOM 1376 C C . PRO A 1 183 ? 4.350 7.909 -9.404 1.00 96.56 183 PRO A C 1
ATOM 1378 O O . PRO A 1 183 ? 3.405 7.326 -8.869 1.00 96.56 183 PRO A O 1
ATOM 1381 N N . SER A 1 184 ? 4.287 9.213 -9.687 1.00 96.38 184 SER A N 1
ATOM 1382 C CA . SER A 1 184 ? 3.157 10.072 -9.312 1.00 96.38 184 SER A CA 1
ATOM 1383 C C . SER A 1 184 ? 1.847 9.646 -9.990 1.00 96.38 184 SER A C 1
ATOM 1385 O O . SER A 1 184 ? 0.803 9.552 -9.332 1.00 96.38 184 SER A O 1
ATOM 1387 N N . SER A 1 185 ? 1.900 9.317 -11.284 1.00 95.88 185 SER A N 1
ATOM 1388 C CA . SER A 1 185 ? 0.758 8.815 -12.056 1.00 95.88 185 SER A CA 1
ATOM 1389 C C . SER A 1 185 ? 0.338 7.419 -11.600 1.00 95.88 185 SER A C 1
ATOM 1391 O O . SER A 1 185 ? -0.857 7.161 -11.426 1.00 95.88 185 SER A O 1
ATOM 1393 N N . MET A 1 186 ? 1.304 6.535 -11.337 1.00 96.19 186 MET A N 1
ATOM 1394 C CA . MET A 1 186 ? 1.050 5.196 -10.805 1.00 96.19 186 MET A CA 1
ATOM 1395 C C . MET A 1 186 ? 0.353 5.256 -9.443 1.00 96.19 186 MET A C 1
ATOM 1397 O O . MET A 1 186 ? -0.688 4.625 -9.245 1.00 96.19 186 MET A O 1
ATOM 1401 N N . ARG A 1 187 ? 0.855 6.103 -8.538 1.00 96.12 187 ARG A N 1
ATOM 1402 C CA . ARG A 1 187 ? 0.248 6.372 -7.233 1.00 96.12 187 ARG A CA 1
ATOM 1403 C C . ARG A 1 187 ? -1.182 6.877 -7.367 1.00 96.12 187 ARG A C 1
ATOM 1405 O O . ARG A 1 187 ? -2.059 6.387 -6.659 1.00 96.12 187 ARG A O 1
ATOM 1412 N N . LYS A 1 188 ? -1.436 7.852 -8.248 1.00 96.06 188 LYS A N 1
ATOM 1413 C CA . LYS A 1 188 ? -2.785 8.401 -8.465 1.00 96.06 188 LYS A CA 1
ATOM 1414 C C . LYS A 1 188 ? -3.760 7.301 -8.893 1.00 96.06 188 LYS A C 1
ATOM 1416 O O . LYS A 1 188 ? -4.825 7.183 -8.293 1.00 96.06 188 LYS A O 1
ATOM 1421 N N . LYS A 1 189 ? -3.357 6.471 -9.862 1.00 95.81 189 LYS A N 1
ATOM 1422 C CA . LYS A 1 189 ? -4.146 5.346 -10.388 1.00 95.81 189 LYS A CA 1
ATOM 1423 C C . LYS A 1 189 ? -4.434 4.281 -9.326 1.00 95.81 189 LYS A C 1
ATOM 1425 O O . LYS A 1 189 ? -5.562 3.810 -9.211 1.00 95.81 189 LYS A O 1
ATOM 1430 N N . LEU A 1 190 ? -3.434 3.902 -8.533 1.00 96.44 190 LEU A N 1
ATOM 1431 C CA . LEU A 1 190 ? -3.606 2.876 -7.503 1.00 96.44 190 LEU A CA 1
ATOM 1432 C C . LEU A 1 190 ? -4.384 3.392 -6.292 1.00 96.44 190 LEU A C 1
ATOM 1434 O O . LEU A 1 190 ? -5.210 2.667 -5.754 1.00 96.44 190 LEU A O 1
ATOM 1438 N N . LYS A 1 191 ? -4.208 4.656 -5.898 1.00 95.38 191 LYS A N 1
ATOM 1439 C CA . LYS A 1 191 ? -4.957 5.263 -4.787 1.00 95.38 191 LYS A CA 1
ATOM 1440 C C . LYS A 1 191 ? -6.459 5.384 -5.072 1.00 95.38 191 LYS A C 1
ATOM 1442 O O . LYS A 1 191 ? -7.253 5.332 -4.130 1.00 95.38 191 LYS A O 1
ATOM 1447 N N . SER A 1 192 ? -6.850 5.555 -6.339 1.00 95.00 192 SER A N 1
ATOM 1448 C CA . SER A 1 192 ? -8.264 5.568 -6.733 1.00 95.00 192 SER A CA 1
ATOM 1449 C C . SER A 1 192 ? -8.902 4.181 -6.753 1.00 95.00 192 SER A C 1
ATOM 1451 O O . SER A 1 192 ? -10.107 4.096 -6.575 1.00 95.00 192 SER A O 1
ATOM 1453 N N . ALA A 1 193 ? -8.121 3.115 -6.953 1.00 96.00 193 ALA A N 1
ATOM 1454 C CA . ALA A 1 193 ? -8.633 1.743 -7.018 1.00 96.00 193 ALA A CA 1
ATOM 1455 C C . ALA A 1 193 ? -8.557 1.010 -5.669 1.00 96.00 193 ALA A C 1
ATOM 1457 O O . ALA A 1 193 ? -9.446 0.226 -5.346 1.00 96.00 193 ALA A O 1
ATOM 1458 N N . TYR A 1 194 ? -7.523 1.297 -4.873 1.00 96.81 194 TYR A N 1
ATOM 1459 C CA . TYR A 1 194 ? -7.195 0.523 -3.683 1.00 96.81 194 TYR A CA 1
ATOM 1460 C C . TYR A 1 194 ? -7.167 1.351 -2.392 1.00 96.81 194 TYR A C 1
ATOM 1462 O O . TYR A 1 194 ? -6.790 2.528 -2.357 1.00 96.81 194 TYR A O 1
ATOM 1470 N N . ILE A 1 195 ? -7.525 0.689 -1.298 1.00 95.50 195 ILE A N 1
ATOM 1471 C CA . ILE A 1 195 ? -7.326 1.083 0.090 1.00 95.50 195 ILE A CA 1
ATOM 1472 C C . ILE A 1 195 ? -5.943 0.589 0.512 1.00 95.50 195 ILE A C 1
ATOM 1474 O O . ILE A 1 195 ? -5.536 -0.525 0.187 1.00 95.50 195 ILE A O 1
ATOM 1478 N N . PHE A 1 196 ? -5.223 1.437 1.245 1.00 95.25 196 PHE A N 1
ATOM 1479 C CA . PHE A 1 196 ? -3.847 1.186 1.688 1.00 95.25 196 PHE A CA 1
ATOM 1480 C C . PHE A 1 196 ? -2.866 0.840 0.558 1.00 95.25 196 PHE A C 1
ATOM 1482 O O . PHE A 1 196 ? -2.143 -0.152 0.653 1.00 95.25 196 PHE A O 1
ATOM 1489 N N . PRO A 1 197 ? -2.796 1.672 -0.498 1.00 95.69 197 PRO A N 1
ATOM 1490 C CA . PRO A 1 197 ? -1.728 1.543 -1.477 1.00 95.69 197 PRO A CA 1
ATOM 1491 C C . PRO A 1 197 ? -0.352 1.760 -0.817 1.00 95.69 197 PRO A C 1
ATOM 1493 O O . PRO A 1 197 ? -0.278 2.455 0.206 1.00 95.69 197 PRO A O 1
ATOM 1496 N N . PRO A 1 198 ? 0.737 1.258 -1.430 1.00 95.62 198 PRO A N 1
ATOM 1497 C CA . PRO A 1 198 ? 2.094 1.570 -1.008 1.00 95.62 198 PRO A CA 1
ATOM 1498 C C . PRO A 1 198 ? 2.353 3.069 -0.845 1.00 95.62 198 PRO A C 1
ATOM 1500 O O . PRO A 1 198 ? 1.707 3.918 -1.471 1.00 95.62 198 PRO A O 1
ATOM 1503 N N . GLY A 1 199 ? 3.321 3.394 0.013 1.00 93.25 199 GLY A N 1
ATOM 1504 C CA . GLY A 1 199 ? 3.785 4.765 0.204 1.00 93.25 199 GLY A CA 1
ATOM 1505 C C . GLY A 1 199 ? 4.464 5.329 -1.046 1.00 93.25 199 GLY A C 1
ATOM 1506 O O . GLY A 1 199 ? 4.959 4.587 -1.887 1.00 93.25 199 GLY A O 1
ATOM 1507 N N . GLU A 1 200 ? 4.521 6.658 -1.142 1.00 94.62 200 GLU A N 1
ATOM 1508 C CA . GLU A 1 200 ? 5.177 7.382 -2.244 1.00 94.62 200 GLU A CA 1
ATOM 1509 C C . GLU A 1 200 ? 6.610 6.903 -2.498 1.00 94.62 200 GLU A C 1
ATOM 1511 O O . GLU A 1 200 ? 6.904 6.457 -3.601 1.00 94.62 200 GLU A O 1
ATOM 1516 N N . LEU A 1 201 ? 7.426 6.848 -1.444 1.00 95.94 201 LEU A N 1
ATOM 1517 C CA . LEU A 1 201 ? 8.823 6.411 -1.523 1.00 95.94 201 LEU A CA 1
ATOM 1518 C C . LEU A 1 201 ? 8.988 4.979 -2.049 1.00 95.94 201 LEU A C 1
ATOM 1520 O O . LEU A 1 201 ? 10.037 4.635 -2.587 1.00 95.94 201 LEU A O 1
ATOM 1524 N N . PHE A 1 202 ? 7.974 4.124 -1.884 1.00 97.31 202 PHE A N 1
ATOM 1525 C CA . PHE A 1 202 ? 8.017 2.777 -2.444 1.00 97.31 202 PHE A CA 1
ATOM 1526 C C . PHE A 1 202 ? 7.798 2.796 -3.958 1.00 97.31 202 PHE A C 1
ATOM 1528 O O . PHE A 1 202 ? 8.472 2.062 -4.673 1.00 97.31 202 PHE A O 1
ATOM 1535 N N . TYR A 1 203 ? 6.889 3.636 -4.465 1.00 97.50 203 TYR A N 1
ATOM 1536 C CA . TYR A 1 203 ? 6.702 3.780 -5.910 1.00 97.50 203 TYR A CA 1
ATOM 1537 C C . TYR A 1 203 ? 7.946 4.342 -6.586 1.00 97.50 203 TYR A C 1
ATOM 1539 O O . TYR A 1 203 ? 8.313 3.855 -7.651 1.00 97.50 203 TYR A O 1
ATOM 1547 N N . ASP A 1 204 ? 8.604 5.316 -5.959 1.00 97.00 204 ASP A N 1
ATOM 1548 C CA . ASP A 1 204 ? 9.846 5.885 -6.481 1.00 97.00 204 ASP A CA 1
ATOM 1549 C C . ASP A 1 204 ? 10.929 4.808 -6.591 1.00 97.00 204 ASP A C 1
ATOM 1551 O O . ASP A 1 204 ? 11.519 4.639 -7.656 1.00 97.00 204 ASP A O 1
ATOM 1555 N N . ALA A 1 205 ? 11.124 4.019 -5.528 1.00 97.19 205 ALA A N 1
ATOM 1556 C CA . ALA A 1 205 ? 12.070 2.907 -5.526 1.00 97.19 205 ALA A CA 1
ATOM 1557 C C . ALA A 1 205 ? 11.713 1.837 -6.570 1.00 97.19 205 ALA A C 1
ATOM 1559 O O . ALA A 1 205 ? 12.579 1.379 -7.312 1.00 97.19 205 ALA A O 1
ATOM 1560 N N . TRP A 1 206 ? 10.437 1.448 -6.654 1.00 97.69 206 TRP A N 1
ATOM 1561 C CA . TRP A 1 206 ? 9.978 0.407 -7.572 1.00 97.69 206 TRP A CA 1
ATOM 1562 C C . TRP A 1 206 ? 10.151 0.816 -9.040 1.00 97.69 206 TRP A C 1
ATOM 1564 O O . TRP A 1 206 ? 10.630 0.019 -9.842 1.00 97.69 206 TRP A O 1
ATOM 1574 N N . VAL A 1 207 ? 9.805 2.058 -9.399 1.00 96.62 207 VAL A N 1
ATOM 1575 C CA . VAL A 1 207 ? 9.960 2.563 -10.774 1.00 96.62 207 VAL A CA 1
ATOM 1576 C C . VAL A 1 207 ? 11.429 2.816 -11.114 1.00 96.62 207 VAL A C 1
ATOM 1578 O O . VAL A 1 207 ? 11.831 2.515 -12.231 1.00 96.62 207 VAL A O 1
ATOM 1581 N N . ALA A 1 208 ? 12.243 3.304 -10.172 1.00 96.12 208 ALA A N 1
ATOM 1582 C CA . ALA A 1 208 ? 13.687 3.460 -10.378 1.00 96.12 208 ALA A CA 1
ATOM 1583 C C . ALA A 1 208 ? 14.400 2.118 -10.633 1.00 96.12 208 ALA A C 1
ATOM 1585 O O . ALA A 1 208 ? 15.415 2.077 -11.318 1.00 96.12 208 ALA A O 1
ATOM 1586 N N . ALA A 1 209 ? 13.863 1.015 -10.105 1.00 95.62 209 ALA A N 1
ATOM 1587 C CA . ALA A 1 209 ? 14.375 -0.327 -10.367 1.00 95.62 209 ALA A CA 1
ATOM 1588 C C . ALA A 1 209 ? 13.888 -0.924 -11.700 1.00 95.62 209 ALA A C 1
ATOM 1590 O O . ALA A 1 209 ? 14.342 -1.998 -12.088 1.00 95.62 209 ALA A O 1
ATOM 1591 N N . CYS A 1 210 ? 12.952 -0.276 -12.399 1.00 95.38 210 CYS A N 1
ATOM 1592 C CA . CYS A 1 210 ? 12.422 -0.785 -13.657 1.00 95.38 210 CYS A CA 1
ATOM 1593 C C . CYS A 1 210 ? 13.441 -0.574 -14.795 1.00 95.38 210 CYS A C 1
ATOM 1595 O O . CYS A 1 210 ? 13.737 0.573 -15.130 1.00 95.38 210 CYS A O 1
ATOM 1597 N N . PRO A 1 211 ? 13.940 -1.640 -15.449 1.00 91.75 211 PRO A N 1
ATOM 1598 C CA . PRO A 1 211 ? 14.989 -1.529 -16.469 1.00 91.75 211 PRO A CA 1
ATOM 1599 C C . PRO A 1 211 ? 14.541 -0.788 -17.738 1.00 91.75 211 PRO A C 1
ATOM 1601 O O . PRO A 1 211 ? 15.373 -0.235 -18.450 1.00 91.75 211 PRO A O 1
ATOM 1604 N N . GLY A 1 212 ? 13.236 -0.762 -18.028 1.00 90.62 212 GLY A N 1
ATOM 1605 C CA . GLY A 1 212 ? 12.669 0.009 -19.136 1.00 90.62 212 GLY A CA 1
ATOM 1606 C C . GLY A 1 212 ? 12.415 1.489 -18.823 1.00 90.62 212 GLY A C 1
ATOM 1607 O O . GLY A 1 212 ? 11.939 2.213 -19.695 1.00 90.62 212 GLY A O 1
ATOM 1608 N N . CYS A 1 213 ? 12.688 1.957 -17.601 1.00 92.88 213 CYS A N 1
ATOM 1609 C CA . CYS A 1 213 ? 12.449 3.340 -17.198 1.00 92.88 213 CYS A CA 1
ATOM 1610 C C . CYS A 1 213 ? 13.727 4.174 -17.180 1.00 92.88 213 CYS A C 1
ATOM 1612 O O . CYS A 1 213 ? 14.776 3.729 -16.732 1.00 92.88 213 CYS A O 1
ATOM 1614 N N . SER A 1 214 ? 13.602 5.440 -17.582 1.00 88.50 214 SER A N 1
ATOM 1615 C CA . SER A 1 214 ? 14.662 6.438 -17.425 1.00 88.50 214 SER A CA 1
ATOM 1616 C C . SER A 1 214 ? 14.594 7.195 -16.093 1.00 88.50 214 SER A C 1
ATOM 1618 O O . SER A 1 214 ? 15.418 8.065 -15.872 1.00 88.50 214 SER A O 1
ATOM 1620 N N . TRP A 1 215 ? 13.640 6.910 -15.203 1.00 86.12 215 TRP A N 1
ATOM 1621 C CA . TRP A 1 215 ? 13.487 7.605 -13.915 1.00 86.12 215 TRP A CA 1
ATOM 1622 C C . TRP A 1 215 ? 14.656 7.310 -12.949 1.00 86.12 215 TRP A C 1
ATOM 1624 O O . TRP A 1 215 ? 15.072 6.155 -12.877 1.00 86.12 215 TRP A O 1
ATOM 1634 N N . PRO A 1 216 ? 15.149 8.278 -12.145 1.00 83.06 216 PRO A N 1
ATOM 1635 C CA . PRO A 1 216 ? 14.697 9.667 -11.996 1.00 83.06 216 PRO A CA 1
ATOM 1636 C C . PRO A 1 216 ? 15.381 10.673 -12.944 1.00 83.06 216 PRO A C 1
ATOM 1638 O O . PRO A 1 216 ? 15.347 11.865 -12.646 1.00 83.06 216 PRO A O 1
ATOM 1641 N N . ASN A 1 217 ? 16.033 10.207 -14.018 1.00 60.50 217 ASN A N 1
ATOM 1642 C CA . ASN A 1 217 ? 16.846 11.055 -14.902 1.00 60.50 217 ASN A CA 1
ATOM 1643 C C . ASN A 1 217 ? 16.049 12.176 -15.577 1.00 60.50 217 ASN A C 1
ATOM 1645 O O . ASN A 1 217 ? 14.871 11.941 -15.942 1.00 60.50 217 ASN A O 1
#

Foldseek 3Di:
DDDDDDDDDDDPDDDDDDDDDDDDDDDDDDDDDDDDDDDDDDDDDDDDDDDDDPPPPPPPPPPQQFFQDQVSVVVLQVVVCVVVVLALHQFDAPVCVVQLLVLCVVCVVPLVCQLVPVPGDPVVLCSLPVDPVSSVSVSVVSSVLSSLQPDNPQAAGQDDRPSNVVLQQCLQCDPVNNNNDALVSSCVVDSNHHGNHGDSVSSLSNSVPTPSDPPPD

pLDDT: mean 81.02, std 18.85, range [41.75, 97.69]

Secondary structure (DSSP, 8-state):
---------------PPP-----PPP------------PPP----------------------------HHHHHHHHHHHHHH-TT-S-SS--HHHHHHHHHHHHHTTT-HHHHT-GGGS-HHHHHHHHTTGGGHHHHHHHHHHHHHT---STT-EEPP-HHHHHHHHHHHHHTTTT-----HHHHHHHHHHHEESPPPHHHHHHHHHT-TT--TT-

Radius of gyration: 29.74 Å; chains: 1; bounding box: 47×53×126 Å

Sequence (217 aa):
MNGIEGSAGDDSNTNMPAMQEPVPSADDETVLVAAHTTPTPAIQVVAPIAPAEASAVTPTAMQVALVLLLEEHRQLMRTWLADHPAVAWVAPPRKLTADLLFHLLATSNSPSERKNLSRLSPAILAHLADHGHIDAGRKLWMKRLLRNAGEVATREFMPDGDELYAVLVRAHLGHNGCAHIVPSSMRKKLKSAYIFPPGELFYDAWVAACPGCSWPN